Protein AF-D3XCE2-F1 (afdb_monomer)

InterPro domains:
  IPR005543 PASTA domain [PF03793] (38-102)
  IPR005543 PASTA domain [PS51178] (1-31)
  IPR005543 PASTA domain [PS51178] (32-102)
  IPR005543 PASTA domain [SM00740] (32-102)
  IPR005543 PASTA domain [cd06577] (38-101)

Secondary structure (DSSP, 8-state):
---TT-EEEEESPTT----TTTPPPEEEE---S-EEEPPP-TTSBHHHHHHHHHHTT-EEEEEEEEEE--SSS-TTBEEEEESPPTT-EEETT-EEEEEEE-SS-TT-EEEEEEEEE--SSTTS-EEEEEEEEETTEEEEEEEEEEESS-EEEEEEEEEBTTB-EEEEEEETTEEEEEEEE-HHHHHHT-----EEPPPP--PPP---------------------------

Solvent-accessible surface area (backbone atoms only — not comparable to full-atom values): 13873 Å² total; per-residue (Å²): 140,56,61,60,74,37,75,78,45,49,42,68,47,92,88,63,89,70,56,89,90,76,62,70,78,47,74,41,60,32,81,39,81,74,62,45,61,32,74,77,43,60,74,30,43,56,67,58,32,50,52,51,37,53,76,66,44,35,33,74,37,98,83,19,72,42,78,43,63,28,53,76,26,61,57,54,17,18,62,41,60,35,89,58,54,70,57,36,82,38,46,75,59,45,66,35,33,40,32,26,13,69,18,63,48,92,75,49,38,81,45,74,45,65,44,35,39,39,16,65,44,82,74,37,82,26,41,38,36,38,35,30,29,32,48,54,45,69,79,40,72,79,47,74,47,80,32,38,48,72,45,75,47,74,46,81,39,44,22,27,95,92,30,50,28,39,37,42,38,27,48,69,91,37,80,73,51,75,48,74,46,44,37,69,32,58,75,69,72,63,61,83,74,63,76,43,67,45,59,79,76,84,71,80,90,83,81,83,80,83,83,79,81,92,77,85,89,87,87,88,86,88,86,85,85,86,86,88,83,92,86,137

Foldseek 3Di:
DDDFFDFPAKPVGPPDDDDPVDDDIDTDTDRPAQWWWDADQAFAFPVVSCVVCVVQQEAEPPQQEAEEAALQYAARGWHDKDDDDTGPTDHHHHYMHTYGHNGHPPQKDKFKAWAKAAALDAQDKKKKWKFKAASHGHRHTPDIDIDRGIDTDIDIHIHHQPIWMKMFIDINNHTDDIAIGHSVCRVVVNGDHDHHDRDPPCDDDDDDPPDDDDDDDDDDDDDDDDDDDDDD

Organism: Paenibacillus popilliae (NCBI:txid78057)

Nearest PDB structures (foldseek):
  3py9-assembly1_A  TM=4.051E-01  e=2.921E-11  Staphylococcus aureus subsp. aureus Mu50
  7xdi-assembly1_E  TM=6.390E-01  e=2.238E+00  Sulfolobus spindle-shaped virus
  8oe4-assembly1_C  TM=4.305E-01  e=1.069E+00  Homo sapiens
  8oxv-assembly1_A  TM=3.303E-01  e=1.252E+00  Homo sapiens
  1nud-assembly2_B  TM=3.211E-01  e=4.215E+00  Homo sapiens

Mean predicted aligned error: 12.17 Å

Structure (mmCIF, N/CA/C/O backbone):
data_AF-D3XCE2-F1
#
_entry.id   AF-D3XCE2-F1
#
loop_
_atom_site.group_PDB
_atom_site.id
_atom_site.type_symbol
_atom_site.label_atom_id
_atom_site.label_alt_id
_atom_site.label_comp_id
_atom_site.label_asym_id
_atom_site.label_entity_id
_atom_site.label_seq_id
_atom_site.pdbx_PDB_ins_code
_atom_site.Cartn_x
_atom_site.Cartn_y
_atom_site.Cartn_z
_atom_site.occupancy
_atom_site.B_iso_or_equiv
_atom_site.auth_seq_id
_atom_site.auth_comp_id
_atom_site.auth_asym_id
_atom_site.auth_atom_id
_atom_site.pdbx_PDB_model_num
ATOM 1 N N . GLU A 1 1 ? -27.145 -4.374 30.058 1.00 64.50 1 GLU A N 1
ATOM 2 C CA . GLU A 1 1 ? -26.852 -5.029 28.769 1.00 64.50 1 GLU A CA 1
ATOM 3 C C . GLU A 1 1 ? -26.671 -6.518 29.030 1.00 64.50 1 GLU A C 1
ATOM 5 O O . GLU A 1 1 ? -26.243 -6.844 30.131 1.00 64.50 1 GLU A O 1
ATOM 10 N N . ALA A 1 2 ? -27.069 -7.401 28.116 1.00 77.88 2 ALA A N 1
ATOM 11 C CA . ALA A 1 2 ? -26.988 -8.849 28.319 1.00 77.88 2 ALA A CA 1
ATOM 12 C C . ALA A 1 2 ? -26.463 -9.527 27.051 1.00 77.88 2 ALA A C 1
ATOM 14 O O . ALA A 1 2 ? -26.835 -9.113 25.949 1.00 77.88 2 ALA A O 1
ATOM 15 N N . GLU A 1 3 ? -25.645 -10.565 27.214 1.00 85.00 3 GLU A N 1
ATOM 16 C CA . GLU A 1 3 ? -25.066 -11.328 26.105 1.00 85.00 3 GLU A CA 1
ATOM 17 C C . GLU A 1 3 ? -26.150 -11.863 25.152 1.00 85.00 3 GLU A C 1
ATOM 19 O O . GLU A 1 3 ? -27.255 -12.199 25.613 1.00 85.00 3 GLU A O 1
ATOM 24 N N . PRO A 1 4 ? -25.867 -11.966 23.839 1.00 84.69 4 PRO A N 1
ATOM 25 C CA . PRO A 1 4 ? -26.781 -12.583 22.886 1.00 84.69 4 PRO A CA 1
ATOM 26 C C . PRO A 1 4 ? -27.283 -13.946 23.378 1.00 84.69 4 PRO A C 1
ATOM 28 O O . PRO A 1 4 ? -26.518 -14.755 23.896 1.00 84.69 4 PRO A O 1
ATOM 31 N N . GLY A 1 5 ? -28.581 -14.207 23.230 1.00 86.44 5 GLY A N 1
ATOM 32 C CA . GLY A 1 5 ? -29.194 -15.461 23.681 1.00 86.44 5 GLY A CA 1
ATOM 33 C C . GLY A 1 5 ? -29.595 -15.486 25.162 1.00 86.44 5 GLY A C 1
ATOM 34 O O . GLY A 1 5 ? -30.273 -16.419 25.588 1.00 86.44 5 GLY A O 1
ATOM 35 N N . THR A 1 6 ? -29.263 -14.453 25.942 1.00 91.56 6 THR A N 1
ATOM 36 C CA . THR A 1 6 ? -29.686 -14.349 27.347 1.00 91.56 6 THR A CA 1
ATOM 37 C C . THR A 1 6 ? -31.149 -13.927 27.449 1.00 91.56 6 THR A C 1
ATOM 39 O O . THR A 1 6 ? -31.554 -12.935 26.843 1.00 91.56 6 THR A O 1
ATOM 42 N N . VAL A 1 7 ? -31.952 -14.634 28.249 1.00 91.94 7 VAL A N 1
ATOM 43 C CA . VAL A 1 7 ? -33.325 -14.211 28.565 1.00 91.94 7 VAL A CA 1
ATOM 44 C C . VAL A 1 7 ? -33.263 -12.979 29.467 1.00 91.94 7 VAL A C 1
ATOM 46 O O . VAL A 1 7 ? -32.783 -13.048 30.594 1.00 91.94 7 VAL A O 1
ATOM 49 N N . VAL A 1 8 ? -33.753 -11.849 28.966 1.00 92.31 8 VAL A N 1
ATOM 50 C CA . VAL A 1 8 ? -33.784 -10.563 29.683 1.00 92.31 8 VAL A CA 1
ATOM 51 C C . VAL A 1 8 ? -35.150 -10.261 30.290 1.00 92.31 8 VAL A C 1
ATOM 53 O O . VAL A 1 8 ? -35.288 -9.319 31.066 1.00 92.31 8 VAL A O 1
ATOM 56 N N . GLY A 1 9 ? -36.165 -11.055 29.954 1.00 92.62 9 GLY A N 1
ATOM 57 C CA . GLY A 1 9 ? -37.500 -10.908 30.509 1.00 92.62 9 GLY A CA 1
ATOM 58 C C . GLY A 1 9 ? -38.438 -12.024 30.080 1.00 92.62 9 GLY A C 1
ATOM 59 O O . GLY A 1 9 ? -38.158 -12.784 29.153 1.00 92.62 9 GLY A O 1
ATOM 60 N N . THR A 1 10 ? -39.569 -12.107 30.765 1.00 94.62 10 THR A N 1
ATOM 61 C CA . THR A 1 10 ? -40.626 -13.080 30.498 1.00 94.62 10 THR A CA 1
ATOM 62 C C . THR A 1 10 ? -41.992 -12.404 30.559 1.00 94.62 10 THR A C 1
ATOM 64 O O . THR A 1 10 ? -42.164 -11.367 31.201 1.00 94.62 10 THR A O 1
ATOM 67 N N . THR A 1 11 ? -42.968 -12.948 29.839 1.00 92.12 11 THR A N 1
ATOM 68 C CA . THR A 1 11 ? -44.375 -12.545 29.940 1.00 92.12 11 THR A CA 1
ATOM 69 C C . THR A 1 11 ? -45.233 -13.805 29.988 1.00 92.12 11 THR A C 1
ATOM 71 O O . THR A 1 11 ? -45.213 -14.547 29.001 1.00 92.12 11 THR A O 1
ATOM 74 N N . PRO A 1 12 ? -45.990 -14.074 31.067 1.00 91.88 12 PRO A N 1
ATOM 75 C CA . PRO A 1 12 ? -46.169 -13.276 32.297 1.00 91.88 12 PRO A CA 1
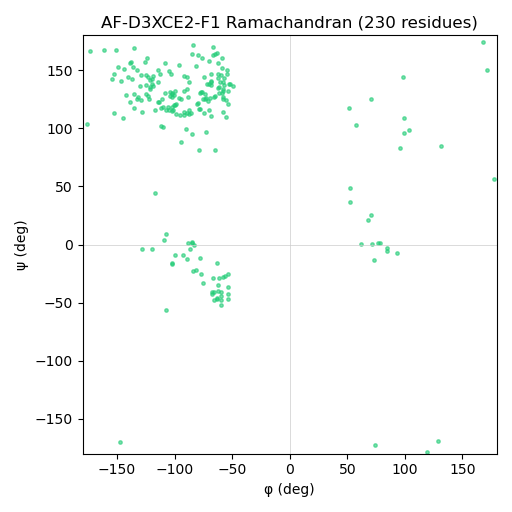ATOM 76 C C . PRO A 1 12 ? -44.866 -13.014 33.068 1.00 91.88 12 PRO A C 1
ATOM 78 O O . PRO A 1 12 ? -43.905 -13.775 32.932 1.00 91.88 12 PRO A O 1
ATOM 81 N N . ALA A 1 13 ? -44.804 -11.899 33.799 1.00 91.81 13 ALA A N 1
ATOM 82 C CA . ALA A 1 13 ? -43.583 -11.476 34.484 1.00 91.81 13 ALA A CA 1
ATOM 83 C C . ALA A 1 13 ? -43.252 -12.404 35.666 1.00 91.81 13 ALA A C 1
ATOM 85 O O . ALA A 1 13 ? -44.121 -13.087 36.212 1.00 91.81 13 ALA A O 1
ATOM 86 N N . SER A 1 14 ? -41.985 -12.428 36.089 1.00 90.50 14 SER A N 1
ATOM 87 C CA . SER A 1 14 ? -41.564 -13.244 37.235 1.00 90.50 14 SER A CA 1
ATOM 88 C C . SER A 1 14 ? -42.392 -12.914 38.484 1.00 90.50 14 SER A C 1
ATOM 90 O O . SER A 1 14 ? -42.464 -11.759 38.900 1.00 90.50 14 SER A O 1
ATOM 92 N N . GLY A 1 15 ? -43.020 -13.933 39.077 1.00 89.88 15 GLY A N 1
ATOM 93 C CA . GLY A 1 15 ? -43.887 -13.798 40.253 1.00 89.88 15 GLY A CA 1
ATOM 94 C C . GLY A 1 15 ? -45.381 -13.626 39.952 1.00 89.88 15 GLY A C 1
ATOM 95 O O . GLY A 1 15 ? -46.185 -13.695 40.883 1.00 89.88 15 GLY A O 1
ATOM 96 N N . GLU A 1 16 ? -45.787 -13.464 38.688 1.00 92.25 16 GLU A N 1
ATOM 97 C CA . GLU A 1 16 ? -47.207 -13.458 38.327 1.00 92.25 16 GLU A CA 1
ATOM 98 C C . GLU A 1 16 ? -47.821 -14.860 38.422 1.00 92.25 16 GLU A C 1
ATOM 100 O O . GLU A 1 16 ? -47.232 -15.868 38.022 1.00 92.25 16 GLU A O 1
ATOM 105 N N . LYS A 1 17 ? -49.044 -14.927 38.961 1.00 90.06 17 LYS A N 1
ATOM 106 C CA . LYS A 1 17 ? -49.813 -16.172 39.016 1.00 90.06 17 LYS A CA 1
ATOM 107 C C . LYS A 1 17 ? -50.420 -16.453 37.652 1.00 90.06 17 LYS A C 1
ATOM 109 O O . LYS A 1 17 ? -51.097 -15.602 37.081 1.00 90.06 17 LYS A O 1
ATOM 114 N N . VAL A 1 18 ? -50.232 -17.676 37.179 1.00 91.19 18 VAL A N 1
ATOM 115 C CA . VAL A 1 18 ? -50.740 -18.140 35.889 1.00 91.19 18 VAL A CA 1
ATOM 116 C C . VAL A 1 18 ? -51.424 -19.491 36.067 1.00 91.19 18 VAL A C 1
ATOM 118 O O . VAL A 1 18 ? -51.051 -20.259 36.955 1.00 91.19 18 VAL A O 1
ATOM 121 N N . ASP A 1 19 ? -52.425 -19.793 35.240 1.00 92.75 19 ASP A N 1
ATOM 122 C CA . ASP A 1 19 ? -53.015 -21.134 35.191 1.00 92.75 19 ASP A CA 1
ATOM 123 C C . ASP A 1 19 ? -52.047 -22.085 34.468 1.00 92.75 19 ASP A C 1
ATOM 125 O O . ASP A 1 19 ? -51.857 -21.940 33.258 1.00 92.75 19 ASP A O 1
ATOM 129 N N . PRO A 1 20 ? -51.454 -23.082 35.147 1.00 87.31 20 PRO A N 1
ATOM 130 C CA . PRO A 1 20 ? -50.451 -23.955 34.545 1.00 87.31 20 PRO A CA 1
ATOM 131 C C . PRO A 1 20 ? -50.979 -24.795 33.374 1.00 87.31 20 PRO A C 1
ATOM 133 O O . PRO A 1 20 ? -50.177 -25.328 32.614 1.00 87.31 20 PRO A O 1
ATOM 136 N N . ARG A 1 21 ? -52.303 -24.929 33.203 1.00 90.50 21 ARG A N 1
ATOM 137 C CA . ARG A 1 21 ? -52.894 -25.688 32.088 1.00 90.50 21 ARG A CA 1
ATOM 138 C C . ARG A 1 21 ? -53.029 -24.871 30.806 1.00 90.50 21 ARG A C 1
ATOM 140 O O . ARG A 1 21 ? -53.093 -25.457 29.732 1.00 90.50 21 ARG A O 1
ATOM 147 N N . ASN A 1 22 ? -53.074 -23.544 30.923 1.00 87.69 22 ASN A N 1
ATOM 148 C CA . ASN A 1 22 ? -53.389 -22.633 29.818 1.00 87.69 22 ASN A CA 1
ATOM 149 C C . ASN A 1 22 ? -52.351 -21.511 29.635 1.00 87.69 22 ASN A C 1
ATOM 151 O O . ASN A 1 22 ? -52.458 -20.712 28.705 1.00 87.69 22 ASN A O 1
ATOM 155 N N . ALA A 1 23 ? -51.352 -21.421 30.515 1.00 86.94 23 ALA A N 1
ATOM 156 C CA . ALA A 1 23 ? -50.340 -20.379 30.464 1.00 86.94 23 ALA A CA 1
ATOM 157 C C . ALA A 1 23 ? -49.350 -20.601 29.316 1.00 86.94 23 ALA A C 1
ATOM 159 O O . ALA A 1 23 ? -48.674 -21.625 29.236 1.00 86.94 23 ALA A O 1
ATOM 160 N N . SER A 1 24 ? -49.207 -19.585 28.468 1.00 90.50 24 SER A N 1
ATOM 161 C CA . SER A 1 24 ? -48.097 -19.464 27.528 1.00 90.50 24 SER A CA 1
ATOM 162 C C . SER A 1 24 ? -47.096 -18.458 28.085 1.00 90.50 24 SER A C 1
ATOM 164 O O . SER A 1 24 ? -47.477 -17.339 28.427 1.00 90.50 24 SER A O 1
ATOM 166 N N . VAL A 1 25 ? -45.825 -18.854 28.182 1.00 91.75 25 VAL A N 1
ATOM 167 C CA . VAL A 1 25 ? -44.737 -17.972 28.617 1.00 91.75 25 VAL A CA 1
ATOM 168 C C . VAL A 1 25 ? -43.950 -17.526 27.393 1.00 91.75 25 VAL A C 1
ATOM 170 O O . VAL A 1 25 ? -43.352 -18.341 26.691 1.00 91.75 25 VAL A O 1
ATOM 173 N N . LYS A 1 26 ? -43.934 -16.220 27.139 1.00 94.12 26 LYS A N 1
ATOM 174 C CA . LYS A 1 26 ? -43.069 -15.596 26.136 1.00 94.12 26 LYS A CA 1
ATOM 175 C C . LYS A 1 26 ? -41.745 -15.220 26.785 1.00 94.12 26 LYS A C 1
ATOM 177 O O . LYS A 1 26 ? -41.739 -14.622 27.859 1.00 94.12 26 LYS A O 1
ATOM 182 N N . LEU A 1 27 ? -40.639 -15.540 26.122 1.00 93.38 27 LEU A N 1
ATOM 183 C CA . LEU A 1 27 ? -39.295 -15.149 26.545 1.00 93.38 27 LEU A CA 1
ATOM 184 C C . LEU A 1 27 ? -38.826 -13.965 25.697 1.00 93.38 27 LEU A C 1
ATOM 186 O O . LEU A 1 27 ? -38.882 -14.017 24.468 1.00 93.38 27 LEU A O 1
ATOM 190 N N . LEU A 1 28 ? -38.344 -12.909 26.346 1.00 91.44 28 LEU A N 1
ATOM 191 C CA . LEU A 1 28 ? -37.608 -11.831 25.699 1.00 91.44 28 LEU A CA 1
ATOM 192 C C . LEU A 1 28 ? -36.128 -12.196 25.767 1.00 91.44 28 LEU A C 1
ATOM 194 O O . LEU A 1 28 ? -35.555 -12.274 26.852 1.00 91.44 28 LEU A O 1
ATOM 198 N N . VAL A 1 29 ? -35.522 -12.435 24.609 1.00 90.25 29 VAL A N 1
ATOM 199 C CA . VAL A 1 29 ? -34.126 -12.867 24.491 1.00 90.25 29 VAL A CA 1
ATOM 200 C C . VAL A 1 29 ? -33.292 -11.720 23.928 1.00 90.25 29 VAL A C 1
ATOM 202 O O . VAL A 1 29 ? -33.667 -11.110 22.926 1.00 90.25 29 VAL A O 1
ATOM 205 N N . SER A 1 30 ? -32.170 -11.416 24.580 1.00 89.19 30 SER A N 1
ATOM 206 C CA . SER A 1 30 ? -31.219 -10.403 24.130 1.00 89.19 30 SER A CA 1
ATOM 207 C C . SER A 1 30 ? -30.637 -10.777 22.769 1.00 89.19 30 SER A C 1
ATOM 209 O O . SER A 1 30 ? -30.215 -11.916 22.556 1.00 89.19 30 SER A O 1
ATOM 211 N N . LYS A 1 31 ? -30.556 -9.799 21.863 1.00 83.31 31 LYS A N 1
ATOM 212 C CA . LYS A 1 31 ? -29.799 -9.913 20.606 1.00 83.31 31 LYS A CA 1
ATOM 213 C C . LYS A 1 31 ? -28.329 -9.497 20.761 1.00 83.31 31 LYS A C 1
ATOM 215 O O . LYS A 1 31 ? -27.590 -9.535 19.786 1.00 83.31 31 LYS A O 1
ATOM 220 N N . GLY A 1 32 ? -27.910 -9.118 21.970 1.00 81.50 32 GLY A N 1
ATOM 221 C CA . GLY A 1 32 ? -26.641 -8.434 22.203 1.00 81.50 32 GLY A CA 1
ATOM 222 C C . GLY A 1 32 ? -26.674 -6.975 21.754 1.00 81.50 32 GLY A C 1
ATOM 223 O O . GLY A 1 32 ? -27.728 -6.436 21.405 1.00 81.50 32 GLY A O 1
ATOM 224 N N . ARG A 1 33 ? -25.506 -6.332 21.795 1.00 82.00 33 ARG A N 1
ATOM 225 C CA . ARG A 1 33 ? -25.325 -4.941 21.373 1.00 82.00 33 ARG A CA 1
ATOM 226 C C . ARG A 1 33 ? -25.510 -4.818 19.862 1.00 82.00 33 ARG A C 1
ATOM 228 O O . ARG A 1 33 ? -24.980 -5.633 19.114 1.00 82.00 33 ARG A O 1
ATOM 235 N N . GLU A 1 34 ? -26.216 -3.785 19.408 1.00 86.06 34 GLU A N 1
ATOM 236 C CA . GLU A 1 34 ? -26.266 -3.473 17.978 1.00 86.06 34 GLU A CA 1
ATOM 237 C C . GLU A 1 34 ? -24.868 -3.069 17.485 1.00 86.06 34 GLU A C 1
ATOM 239 O O . GLU A 1 34 ? -24.214 -2.190 18.062 1.00 86.06 34 GLU A O 1
ATOM 244 N N . THR A 1 35 ? -24.414 -3.724 16.419 1.00 92.94 35 THR A N 1
ATOM 245 C CA . THR A 1 35 ? -23.132 -3.469 15.761 1.00 92.94 35 THR A CA 1
ATOM 246 C C . THR A 1 35 ? -23.338 -3.154 14.284 1.00 92.94 35 THR A C 1
ATOM 248 O O . THR A 1 35 ? -24.378 -3.453 13.696 1.00 92.94 35 THR A O 1
ATOM 251 N N . PHE A 1 36 ? -22.335 -2.527 13.683 1.00 95.19 36 PHE A N 1
ATOM 252 C CA . PHE A 1 36 ? -22.232 -2.289 12.247 1.00 95.19 36 PHE A CA 1
ATOM 253 C C . PHE A 1 36 ? -20.810 -2.614 11.779 1.00 95.19 36 PHE A C 1
ATOM 255 O O . PHE A 1 36 ? -19.928 -2.841 12.603 1.00 95.19 36 PHE A O 1
ATOM 262 N N . GLY A 1 37 ? -20.584 -2.669 10.467 1.00 96.56 37 GLY A N 1
ATOM 263 C CA . GLY A 1 37 ? -19.255 -2.943 9.918 1.00 96.56 37 GLY A CA 1
ATOM 264 C C . GLY A 1 37 ? -18.319 -1.745 10.068 1.00 96.56 37 GLY A C 1
ATOM 265 O O . GLY A 1 37 ? -18.664 -0.632 9.669 1.00 96.56 37 GLY A O 1
ATOM 266 N N . MET A 1 38 ? -17.126 -1.975 10.609 1.00 98.00 38 MET A N 1
ATOM 267 C CA . MET A 1 38 ? -16.089 -0.958 10.744 1.00 98.00 38 MET A CA 1
ATOM 268 C C . MET A 1 38 ? -15.722 -0.371 9.365 1.00 98.00 38 MET A C 1
ATOM 270 O O . MET A 1 38 ? -15.365 -1.130 8.458 1.00 98.00 38 MET A O 1
ATOM 274 N N . PRO A 1 39 ? -15.781 0.961 9.169 1.00 98.00 39 PRO A N 1
ATOM 275 C CA . PRO A 1 39 ? -15.366 1.574 7.914 1.00 98.00 39 PRO A CA 1
ATOM 276 C C . PRO A 1 39 ? -13.879 1.332 7.640 1.00 98.00 39 PRO A C 1
ATOM 278 O O . PRO A 1 39 ? -13.059 1.328 8.558 1.00 98.00 39 PRO A O 1
ATOM 281 N N . ASN A 1 40 ? -13.527 1.195 6.360 1.00 98.25 40 ASN A N 1
ATOM 282 C CA . ASN A 1 40 ? -12.129 1.208 5.947 1.00 98.25 40 ASN A CA 1
ATOM 283 C C . ASN A 1 40 ? -11.593 2.649 5.924 1.00 98.25 40 ASN A C 1
ATOM 285 O O . ASN A 1 40 ? -12.066 3.499 5.153 1.00 98.25 40 ASN A O 1
ATOM 289 N N . LEU A 1 41 ? -10.610 2.900 6.781 1.00 98.25 41 LEU A N 1
ATOM 290 C CA . LEU A 1 41 ? -9.870 4.151 6.908 1.00 98.25 41 LEU A CA 1
ATOM 291 C C . LEU A 1 41 ? -8.491 4.064 6.244 1.00 98.25 41 LEU A C 1
ATOM 293 O O . LEU A 1 41 ? -7.884 5.094 5.972 1.00 98.25 41 LEU A O 1
ATOM 297 N N . VAL A 1 42 ? -7.988 2.859 5.966 1.00 97.88 42 VAL A N 1
ATOM 298 C CA . VAL A 1 42 ? -6.683 2.676 5.324 1.00 97.88 42 VAL A CA 1
ATOM 299 C C . VAL A 1 42 ? -6.702 3.294 3.930 1.00 97.88 42 VAL A C 1
ATOM 301 O O . VAL A 1 42 ? -7.652 3.146 3.157 1.00 97.88 42 VAL A O 1
ATOM 304 N N . GLY A 1 43 ? -5.639 4.026 3.622 1.00 97.00 43 GLY A N 1
ATOM 305 C CA . GLY A 1 43 ? -5.462 4.734 2.371 1.00 97.00 43 GLY A CA 1
ATOM 306 C C . GLY A 1 43 ? -6.234 6.046 2.273 1.00 97.00 43 GLY A C 1
ATOM 307 O O . GLY A 1 43 ? -6.118 6.677 1.230 1.00 97.00 43 GLY A O 1
ATOM 308 N N . THR A 1 44 ? -6.988 6.507 3.280 1.00 98.44 44 THR A N 1
ATOM 309 C CA . THR A 1 44 ? -7.566 7.870 3.278 1.00 98.44 44 THR A CA 1
ATOM 310 C C . THR A 1 44 ? -6.572 8.896 3.814 1.00 98.44 44 THR A C 1
ATOM 312 O O . THR A 1 44 ? -5.589 8.534 4.467 1.00 98.44 44 THR A O 1
ATOM 315 N N . THR A 1 45 ? -6.819 10.187 3.582 1.00 98.50 45 THR A N 1
ATOM 316 C CA . THR A 1 45 ? -6.080 11.227 4.319 1.00 98.50 45 THR A CA 1
ATOM 317 C C . THR A 1 45 ? -6.446 11.202 5.806 1.00 98.50 45 THR A C 1
ATOM 319 O O . THR A 1 45 ? -7.471 10.628 6.198 1.00 98.50 45 THR A O 1
ATOM 322 N N . LYS A 1 46 ? -5.615 11.828 6.648 1.00 97.81 46 LYS A N 1
ATOM 323 C CA . LYS A 1 46 ? -5.901 12.016 8.079 1.00 97.81 46 LYS A CA 1
ATOM 324 C C . LYS A 1 46 ? -7.260 12.689 8.296 1.00 97.81 46 LYS A C 1
ATOM 326 O O . LYS A 1 46 ? -8.064 12.216 9.094 1.00 97.81 46 LYS A O 1
ATOM 331 N N . GLU A 1 47 ? -7.539 13.754 7.555 1.00 98.00 47 GLU A N 1
ATOM 332 C CA . GLU A 1 47 ? -8.763 14.546 7.684 1.00 98.00 47 GLU A CA 1
ATOM 333 C C . GLU A 1 47 ? -9.996 13.747 7.235 1.00 98.00 47 GLU A C 1
ATOM 335 O O . GLU A 1 47 ? -11.019 13.739 7.920 1.00 98.00 47 GLU A O 1
ATOM 340 N N . GLU A 1 48 ? -9.885 13.010 6.126 1.00 98.31 48 GLU A N 1
ATOM 341 C CA . GLU A 1 48 ? -10.939 12.112 5.641 1.00 98.31 48 GLU A CA 1
ATOM 342 C C . GLU A 1 48 ? -11.232 10.982 6.636 1.00 98.31 48 GLU A C 1
ATOM 344 O O . GLU A 1 48 ? -12.395 10.629 6.844 1.00 98.31 48 GLU A O 1
ATOM 349 N N . ALA A 1 49 ? -10.195 10.416 7.264 1.00 98.25 49 ALA A N 1
ATOM 350 C CA . ALA A 1 49 ? -10.351 9.357 8.256 1.00 98.25 49 ALA A CA 1
ATOM 351 C C . ALA A 1 49 ? -11.137 9.849 9.476 1.00 98.25 49 ALA A C 1
ATOM 353 O O . ALA A 1 49 ? -12.084 9.189 9.903 1.00 98.25 49 ALA A O 1
ATOM 354 N N . ILE A 1 50 ? -10.781 11.024 10.004 1.00 97.94 50 ILE A N 1
ATOM 355 C CA . ILE A 1 50 ? -11.467 11.646 11.145 1.00 97.94 50 ILE A CA 1
ATOM 356 C C . ILE A 1 50 ? -12.941 11.886 10.803 1.00 97.94 50 ILE A C 1
ATOM 358 O O . ILE A 1 50 ? -13.822 11.454 11.546 1.00 97.94 50 ILE A O 1
ATOM 362 N N . ALA A 1 51 ? -13.218 12.469 9.633 1.00 98.12 51 ALA A N 1
ATOM 363 C CA . ALA A 1 51 ? -14.585 12.707 9.182 1.00 98.12 51 ALA A CA 1
ATOM 364 C C . ALA A 1 51 ? -15.399 11.403 9.057 1.00 98.12 51 ALA A C 1
ATOM 366 O O . ALA A 1 51 ? -16.559 11.354 9.467 1.00 98.12 51 ALA A O 1
ATOM 367 N N . LYS A 1 52 ? -14.801 10.318 8.540 1.00 98.00 52 LYS A N 1
ATOM 368 C CA . LYS A 1 52 ? -15.456 8.999 8.452 1.00 98.00 52 LYS A CA 1
ATOM 369 C C . LYS A 1 52 ? -15.748 8.389 9.824 1.00 98.00 52 LYS A C 1
ATOM 371 O O . LYS A 1 52 ? -16.817 7.800 10.000 1.00 98.00 52 LYS A O 1
ATOM 376 N N . ILE A 1 53 ? -14.823 8.513 10.779 1.00 97.94 53 ILE A N 1
ATOM 377 C CA . ILE A 1 53 ? -15.003 8.042 12.163 1.00 97.94 53 ILE A CA 1
ATOM 378 C C . ILE A 1 53 ? -16.213 8.745 12.788 1.00 97.94 53 ILE A C 1
ATOM 380 O O . ILE A 1 53 ? -17.133 8.079 13.270 1.00 97.94 53 ILE A O 1
ATOM 384 N N . GLU A 1 54 ? -16.248 10.075 12.718 1.00 96.62 54 GLU A N 1
ATOM 385 C CA . GLU A 1 54 ? -17.327 10.889 13.285 1.00 96.62 54 GLU A CA 1
ATOM 386 C C . GLU A 1 54 ? -18.676 10.600 12.615 1.00 96.62 54 GLU A C 1
ATOM 388 O O . GLU A 1 54 ? -19.671 10.352 13.301 1.00 96.6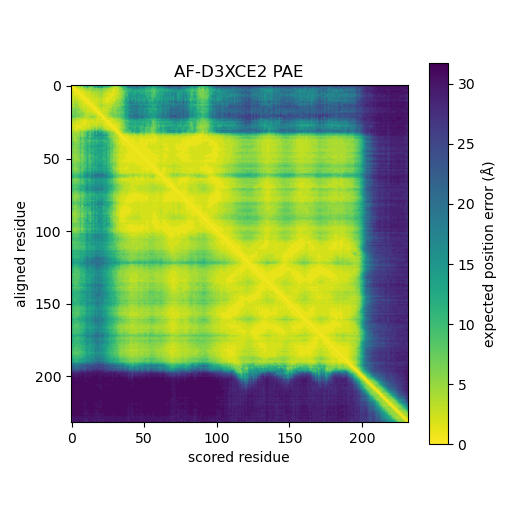2 54 GLU A O 1
ATOM 393 N N . ALA A 1 55 ? -18.707 10.542 11.278 1.00 97.12 55 ALA A N 1
ATOM 394 C CA . ALA A 1 55 ? -19.917 10.249 10.509 1.00 97.12 55 ALA A CA 1
ATOM 395 C C . ALA A 1 55 ? -20.496 8.854 10.809 1.00 97.12 55 ALA A C 1
ATOM 397 O O . ALA A 1 55 ? -21.710 8.662 10.746 1.00 97.12 55 ALA A O 1
ATOM 398 N N . SER A 1 56 ? -19.648 7.893 11.184 1.00 95.75 56 SER A N 1
ATOM 399 C CA . SER A 1 56 ? -20.061 6.531 11.557 1.00 95.75 56 SER A CA 1
ATOM 400 C C . SER A 1 56 ? -20.513 6.420 13.021 1.00 95.75 56 SER A C 1
ATOM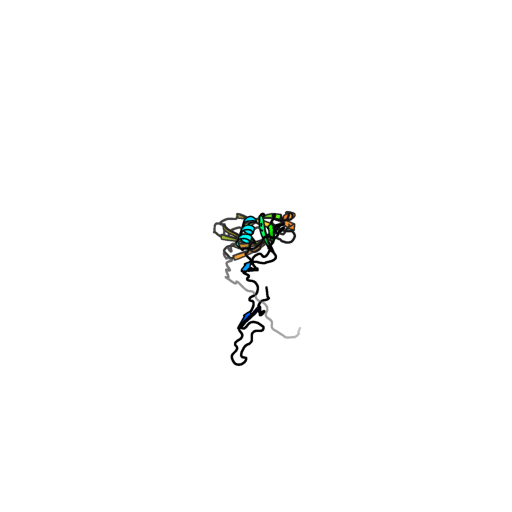 402 O O . SER A 1 56 ? -20.887 5.343 13.484 1.00 95.75 56 SER A O 1
ATOM 404 N N . GLY A 1 57 ? -20.475 7.516 13.787 1.00 95.94 57 GLY A N 1
ATOM 405 C CA . GLY A 1 57 ? -20.791 7.511 15.215 1.00 95.94 57 GLY A CA 1
ATOM 406 C C . GLY A 1 57 ? -19.764 6.760 16.067 1.00 95.94 57 GLY A C 1
ATOM 407 O O . GLY A 1 57 ? -20.099 6.325 17.173 1.00 95.94 57 GLY A O 1
ATOM 408 N N . LEU A 1 58 ? -18.546 6.583 15.551 1.00 97.44 58 LEU A N 1
ATOM 409 C CA . LEU A 1 58 ? -17.383 6.114 16.300 1.00 97.44 58 LEU A CA 1
ATOM 410 C C . LEU A 1 58 ? -16.719 7.298 17.006 1.00 97.44 58 LEU A C 1
ATOM 412 O O . LEU A 1 58 ? -17.081 8.458 16.802 1.00 97.44 58 LEU A O 1
ATOM 416 N N . LYS A 1 59 ? -15.743 7.002 17.859 1.00 97.62 59 LYS A N 1
ATOM 417 C CA . LYS A 1 59 ? -14.926 8.014 18.524 1.00 97.62 59 LYS A CA 1
ATOM 418 C C . LYS A 1 59 ? -13.468 7.819 18.159 1.00 97.62 59 LYS A C 1
ATOM 420 O O . LYS A 1 59 ? -12.965 6.700 18.166 1.00 97.62 59 LYS A O 1
ATOM 425 N N . LEU A 1 60 ? -12.775 8.915 17.898 1.00 97.50 60 LEU A N 1
ATOM 426 C CA . LEU A 1 60 ? -11.322 8.905 17.889 1.00 97.50 60 LEU A CA 1
ATOM 427 C C . LEU A 1 60 ? -10.836 8.877 19.345 1.00 97.50 60 LEU A C 1
ATOM 429 O O . LEU A 1 60 ? -11.322 9.653 20.171 1.00 97.50 60 LEU A O 1
ATOM 433 N N . ALA A 1 61 ? -9.910 7.977 19.675 1.00 96.88 61 ALA A N 1
ATOM 434 C CA . ALA A 1 61 ? -9.322 7.943 21.015 1.00 96.88 61 ALA A CA 1
ATOM 435 C C . ALA A 1 61 ? -8.561 9.253 21.318 1.00 96.88 61 ALA A C 1
ATOM 437 O O . ALA A 1 61 ? -8.090 9.928 20.403 1.00 96.88 61 ALA A O 1
ATOM 438 N N . LYS A 1 62 ? -8.393 9.599 22.605 1.00 91.06 62 LYS A N 1
ATOM 439 C CA . LYS A 1 62 ? -7.732 10.849 23.048 1.00 91.06 62 LYS A CA 1
ATOM 440 C C . LYS A 1 62 ? -6.326 11.047 22.452 1.00 91.06 62 LYS A C 1
ATOM 442 O O . LYS A 1 62 ? -5.991 12.161 22.075 1.00 91.06 62 LYS A O 1
ATOM 447 N N . ASP A 1 63 ? -5.580 9.954 22.298 1.00 93.38 63 ASP A N 1
ATOM 448 C CA . ASP A 1 63 ? -4.283 9.880 21.606 1.00 93.38 63 ASP A CA 1
ATOM 449 C C . ASP A 1 63 ? -4.403 8.941 20.391 1.00 93.38 63 ASP A C 1
ATOM 451 O O . ASP A 1 63 ? -3.632 8.004 20.191 1.00 93.38 63 ASP A O 1
ATOM 455 N N . GLY A 1 64 ? -5.496 9.108 19.644 1.00 94.88 64 GLY A N 1
ATOM 456 C CA . GLY A 1 64 ? -5.921 8.193 18.590 1.00 94.88 64 GLY A CA 1
ATOM 457 C C . GLY A 1 64 ? -5.272 8.428 17.237 1.00 94.88 64 GLY A C 1
ATOM 458 O O . GLY A 1 64 ? -5.616 7.719 16.301 1.00 94.88 64 GLY A O 1
ATOM 459 N N . ILE A 1 65 ? -4.364 9.394 17.116 1.00 97.94 65 ILE A N 1
ATOM 460 C CA . ILE A 1 65 ? -3.593 9.642 15.896 1.00 97.94 65 ILE A CA 1
ATOM 461 C C . ILE A 1 65 ? -2.131 9.401 16.230 1.00 97.94 65 ILE A C 1
ATOM 463 O O . ILE A 1 65 ? -1.555 10.116 17.047 1.00 97.94 65 ILE A O 1
ATOM 467 N N . ILE A 1 66 ? -1.549 8.394 15.592 1.00 98.31 66 ILE A N 1
ATOM 468 C CA . ILE A 1 66 ? -0.143 8.038 15.737 1.00 98.31 66 ILE A CA 1
ATOM 469 C C . ILE A 1 66 ? 0.537 8.311 14.399 1.00 98.31 66 ILE A C 1
ATOM 471 O O . ILE A 1 66 ? 0.098 7.789 13.378 1.00 98.31 66 ILE A O 1
ATOM 475 N N . GLU A 1 67 ? 1.576 9.143 14.382 1.00 97.94 67 GLU A N 1
ATOM 476 C CA . GLU A 1 67 ? 2.354 9.413 13.168 1.00 97.94 67 GLU A CA 1
ATOM 477 C C . GLU A 1 67 ? 3.646 8.585 13.182 1.00 97.94 67 GLU A C 1
ATOM 479 O O . GLU A 1 67 ? 4.465 8.716 14.089 1.00 97.94 67 GLU A O 1
ATOM 484 N N . GLU A 1 68 ? 3.825 7.726 12.179 1.00 97.75 68 GLU A N 1
ATOM 485 C CA . GLU A 1 68 ? 4.953 6.792 12.065 1.00 97.75 68 GLU A CA 1
ATOM 486 C C . GLU A 1 68 ? 5.373 6.652 10.601 1.00 97.75 68 GLU A C 1
ATOM 488 O O . GLU A 1 68 ? 4.553 6.798 9.694 1.00 97.75 68 GLU A O 1
ATOM 493 N N . SER A 1 69 ? 6.649 6.359 10.349 1.00 97.38 69 SER A N 1
ATOM 494 C CA . SER A 1 69 ? 7.104 6.086 8.987 1.00 97.38 69 SER A CA 1
ATOM 495 C C . SER A 1 69 ? 6.515 4.769 8.483 1.00 97.38 69 SER A C 1
ATOM 497 O O . SER A 1 69 ? 6.479 3.788 9.225 1.00 97.38 69 SER A O 1
ATOM 499 N N . SER A 1 70 ? 6.108 4.717 7.219 1.00 96.31 70 SER A N 1
ATOM 500 C CA . SER A 1 70 ? 5.504 3.528 6.619 1.00 96.31 70 SER A CA 1
ATOM 501 C C . SER A 1 70 ? 5.872 3.415 5.150 1.00 96.31 70 SER A C 1
ATOM 503 O O . SER A 1 70 ? 5.885 4.415 4.439 1.00 96.31 70 SER A O 1
ATOM 505 N N . TYR A 1 71 ? 6.138 2.192 4.689 1.00 95.81 71 TYR A N 1
ATOM 506 C CA . TYR A 1 71 ? 6.285 1.896 3.263 1.00 95.81 71 TYR A CA 1
ATOM 507 C C . TYR A 1 71 ? 4.939 1.714 2.551 1.00 95.81 71 TYR A C 1
ATOM 509 O O . TYR A 1 71 ? 4.866 1.890 1.342 1.00 95.81 71 TYR A O 1
ATOM 517 N N . GLU A 1 72 ? 3.870 1.388 3.279 1.00 92.44 72 GLU A N 1
ATOM 518 C CA . GLU A 1 72 ? 2.581 0.999 2.693 1.00 92.44 72 GLU A CA 1
ATOM 519 C C . GLU A 1 72 ? 1.778 2.188 2.159 1.00 92.44 72 GLU A C 1
ATOM 521 O O . GLU A 1 72 ? 0.932 2.027 1.281 1.00 92.44 72 GLU A O 1
ATOM 526 N N . GLN A 1 73 ? 2.007 3.384 2.706 1.00 94.31 73 GLN A N 1
ATOM 527 C CA . GLN A 1 73 ? 1.295 4.592 2.308 1.00 94.31 73 GLN A CA 1
ATOM 528 C C . GLN A 1 73 ? 2.221 5.812 2.266 1.00 94.31 73 GLN A C 1
ATOM 530 O O . GLN A 1 73 ? 3.068 5.974 3.152 1.00 94.31 73 GLN A O 1
ATOM 535 N N . PRO A 1 74 ? 2.015 6.732 1.304 1.00 93.50 74 PRO A N 1
ATOM 536 C CA . PRO A 1 74 ? 2.668 8.035 1.304 1.00 93.50 74 PRO A CA 1
ATOM 537 C C . PRO A 1 74 ? 2.355 8.853 2.561 1.00 93.50 74 PRO A C 1
ATOM 539 O O . PRO A 1 74 ? 1.330 8.645 3.217 1.00 93.50 74 PRO A O 1
ATOM 542 N N . ALA A 1 75 ? 3.202 9.847 2.834 1.00 96.69 75 ALA A N 1
ATOM 543 C CA . ALA A 1 75 ? 3.022 10.769 3.950 1.00 96.69 75 ALA A CA 1
ATOM 544 C C . ALA A 1 75 ? 1.614 11.402 3.968 1.00 96.69 75 ALA A C 1
ATOM 546 O O . ALA A 1 75 ? 1.075 11.800 2.933 1.00 96.69 75 ALA A O 1
ATOM 547 N N . GLY A 1 76 ? 1.025 11.504 5.159 1.00 97.56 76 GLY A N 1
ATOM 548 C CA . GLY A 1 76 ? -0.292 12.097 5.404 1.00 97.56 76 GLY A CA 1
ATOM 549 C C . GLY A 1 76 ? -1.484 11.157 5.196 1.00 97.56 76 GLY A C 1
ATOM 550 O O . GLY A 1 76 ? -2.621 11.557 5.462 1.00 97.56 76 GLY A O 1
ATOM 551 N N . ARG A 1 77 ? -1.261 9.913 4.752 1.00 98.31 77 ARG A N 1
ATOM 552 C CA . ARG A 1 77 ? -2.325 8.909 4.599 1.00 98.31 77 ARG A CA 1
ATOM 553 C C . ARG A 1 77 ? -2.309 7.892 5.732 1.00 98.31 77 ARG A C 1
ATOM 555 O O . ARG A 1 77 ? -1.253 7.542 6.255 1.00 98.31 77 ARG A O 1
ATOM 562 N N . VAL A 1 78 ? -3.487 7.406 6.106 1.00 98.50 78 VAL A N 1
ATOM 563 C CA . VAL A 1 78 ? -3.638 6.343 7.104 1.00 98.50 78 VAL A CA 1
ATOM 564 C C . VAL A 1 78 ? -3.142 5.029 6.514 1.00 98.50 78 VAL A C 1
ATOM 566 O O . VAL A 1 78 ? -3.656 4.598 5.486 1.00 98.50 78 VAL A O 1
ATOM 569 N N . PHE A 1 79 ? -2.183 4.373 7.162 1.00 97.75 79 PHE A N 1
ATOM 570 C CA . PHE A 1 79 ? -1.731 3.033 6.763 1.00 97.75 79 PHE A CA 1
ATOM 571 C C . PHE A 1 79 ? -2.293 1.926 7.650 1.00 97.75 79 PHE A C 1
ATOM 573 O O . PHE A 1 79 ? -2.283 0.769 7.255 1.00 97.75 79 PHE A O 1
ATOM 580 N N . LYS A 1 80 ? -2.828 2.264 8.829 1.00 98.19 80 LYS A N 1
ATOM 581 C CA . LYS A 1 80 ? -3.387 1.274 9.751 1.00 98.19 80 LYS A CA 1
ATOM 582 C C . LYS A 1 80 ? -4.475 1.873 10.640 1.00 98.19 80 LYS A C 1
ATOM 584 O O . LYS A 1 80 ? -4.399 3.034 11.038 1.00 98.19 80 LYS A O 1
ATOM 589 N N . GLN A 1 81 ? -5.472 1.061 10.976 1.00 98.00 81 GLN A N 1
ATOM 590 C CA . GLN A 1 81 ? -6.534 1.374 11.935 1.00 98.00 81 GLN A CA 1
ATOM 591 C C . GLN A 1 81 ? -6.586 0.296 13.019 1.00 98.00 81 GLN A C 1
ATOM 593 O O . GLN A 1 81 ? -6.289 -0.860 12.744 1.00 98.00 81 GLN A O 1
ATOM 598 N N . GLN A 1 82 ? -6.920 0.667 14.257 1.00 97.38 82 GLN A N 1
ATOM 599 C CA . GLN A 1 82 ? -7.006 -0.271 15.382 1.00 97.38 82 GLN A CA 1
ATOM 600 C C . GLN A 1 82 ? -8.065 0.160 16.408 1.00 97.38 82 GLN A C 1
ATOM 602 O O . GLN A 1 82 ? -8.306 1.357 16.564 1.00 97.38 82 GLN A O 1
ATOM 607 N N . PRO A 1 83 ? -8.674 -0.772 17.164 1.00 97.25 83 PRO A N 1
ATOM 608 C CA . PRO A 1 83 ? -8.399 -2.216 17.188 1.00 97.25 83 PRO A CA 1
ATOM 609 C C . PRO A 1 83 ? -9.169 -3.030 16.137 1.00 97.25 83 PRO A C 1
ATOM 611 O O . PRO A 1 83 ? -8.972 -4.235 16.071 1.00 97.25 83 PRO A O 1
ATOM 614 N N . PHE A 1 84 ? -10.048 -2.388 15.367 1.00 97.38 84 PHE A N 1
ATOM 615 C CA . PHE A 1 84 ? -10.949 -3.048 14.424 1.00 97.38 84 PHE A CA 1
ATOM 616 C C . PHE A 1 84 ? -10.410 -2.970 12.997 1.00 97.38 84 PHE A C 1
ATOM 618 O O . PHE A 1 84 ? -10.071 -1.880 12.524 1.00 97.38 84 PHE A O 1
ATOM 625 N N . GLU A 1 85 ? -10.411 -4.098 12.302 1.00 97.38 85 GLU A N 1
ATOM 626 C CA . GLU A 1 85 ? -10.135 -4.186 10.872 1.00 97.38 85 GLU A CA 1
ATOM 627 C C . GLU A 1 85 ? -11.374 -3.788 10.049 1.00 97.38 85 GLU A C 1
ATOM 629 O O . GLU A 1 85 ? -12.491 -3.727 10.576 1.00 97.38 85 GLU A O 1
ATOM 634 N N . PRO A 1 86 ? -11.229 -3.480 8.748 1.00 97.62 86 PRO A N 1
ATOM 635 C CA . PRO A 1 86 ? -12.371 -3.181 7.892 1.00 97.62 86 PRO A CA 1
ATOM 636 C C . PRO A 1 86 ? -13.445 -4.280 7.918 1.00 97.62 86 PRO A C 1
ATOM 638 O O . PRO A 1 86 ? -13.158 -5.455 7.700 1.00 97.62 86 PRO A O 1
ATOM 641 N N . ASN A 1 87 ? -14.704 -3.866 8.081 1.00 96.75 87 ASN A N 1
ATOM 642 C CA . ASN A 1 87 ? -15.910 -4.697 8.207 1.00 96.75 87 ASN A CA 1
ATOM 643 C C . ASN A 1 87 ? -16.074 -5.472 9.523 1.00 96.75 87 ASN A C 1
ATOM 645 O O . ASN A 1 87 ? -17.105 -6.130 9.684 1.00 96.75 87 ASN A O 1
ATOM 649 N N . ASP A 1 88 ? -15.149 -5.354 10.478 1.00 97.25 88 ASP A N 1
ATOM 650 C CA . ASP A 1 88 ? -15.345 -5.931 11.810 1.00 97.25 88 ASP A CA 1
ATOM 651 C C . ASP A 1 88 ? -16.631 -5.395 12.462 1.00 97.25 88 ASP A C 1
ATOM 653 O O . ASP A 1 88 ? -16.958 -4.212 12.307 1.00 97.25 88 ASP A O 1
ATOM 657 N N . PRO A 1 89 ? -17.370 -6.225 13.220 1.00 94.50 89 PRO A N 1
ATOM 658 C CA . PRO A 1 89 ? -18.550 -5.772 13.936 1.00 94.50 89 PRO A CA 1
ATOM 659 C C . PRO A 1 89 ? -18.143 -4.820 15.065 1.00 94.50 89 PRO A C 1
ATOM 661 O O . PRO A 1 89 ? -17.580 -5.226 16.081 1.00 94.50 89 PRO A O 1
ATOM 664 N N . VAL A 1 90 ? -18.484 -3.544 14.914 1.00 96.06 90 VAL A N 1
ATOM 665 C CA . VAL A 1 90 ? -18.196 -2.490 15.883 1.00 96.06 90 VAL A CA 1
ATOM 666 C C . VAL A 1 90 ? -19.488 -1.867 16.395 1.00 96.06 90 VAL A C 1
ATOM 668 O O . VAL A 1 90 ? -20.435 -1.611 15.653 1.00 96.06 90 VAL A O 1
ATOM 671 N N . ALA A 1 91 ? -19.557 -1.636 17.703 1.00 94.38 91 ALA A N 1
ATOM 672 C CA . ALA A 1 91 ? -20.682 -0.932 18.296 1.00 94.38 91 ALA A CA 1
ATOM 673 C C . ALA A 1 91 ? -20.539 0.592 18.163 1.00 94.38 91 ALA A C 1
ATOM 675 O O . ALA A 1 91 ? -19.436 1.140 18.150 1.00 94.38 91 ALA A O 1
ATOM 676 N N . LYS A 1 92 ? -21.668 1.306 18.159 1.00 93.38 92 LYS A N 1
ATOM 677 C CA . LYS A 1 92 ? -21.666 2.775 18.185 1.00 93.38 92 LYS A CA 1
ATOM 678 C C . LYS A 1 92 ? -20.917 3.306 19.413 1.00 93.38 92 LYS A C 1
ATOM 680 O O . LYS A 1 92 ? -21.046 2.767 20.518 1.00 93.38 92 LYS A O 1
ATOM 685 N N . GLY A 1 93 ? -20.153 4.376 19.209 1.00 95.50 93 GLY A N 1
ATOM 686 C CA . GLY A 1 93 ? -19.354 5.045 20.231 1.00 95.50 93 GLY A CA 1
ATOM 687 C C . GLY A 1 93 ? -18.054 4.334 20.609 1.00 95.50 93 GLY A C 1
ATOM 688 O O . GLY A 1 93 ? -17.366 4.840 21.495 1.00 95.50 93 GLY A O 1
ATOM 689 N N . SER A 1 94 ? -17.723 3.201 19.979 1.00 96.75 94 SER A N 1
ATOM 690 C CA . SER A 1 94 ? -16.423 2.546 20.149 1.00 96.75 94 SER A CA 1
ATOM 691 C C . SER A 1 94 ? -15.279 3.465 19.729 1.00 96.75 94 SER A C 1
ATOM 693 O O . SER A 1 94 ? -15.415 4.263 18.798 1.00 96.75 94 SER A O 1
ATOM 695 N N . GLU A 1 95 ? -14.153 3.335 20.425 1.00 97.69 95 GLU A N 1
ATOM 696 C CA . GLU A 1 95 ? -12.950 4.113 20.151 1.00 97.69 95 GLU A CA 1
ATOM 697 C C . GLU A 1 95 ? -12.066 3.442 19.101 1.00 97.69 95 GLU A C 1
ATOM 699 O O . GLU A 1 95 ? -11.871 2.225 19.115 1.00 97.69 95 GLU A O 1
ATOM 704 N N . VAL A 1 96 ? -11.500 4.262 18.221 1.00 98.12 96 VAL A N 1
ATOM 705 C CA . VAL A 1 96 ? -10.587 3.855 17.154 1.00 98.12 96 VAL A CA 1
ATOM 706 C C . VAL A 1 96 ? -9.333 4.722 17.208 1.00 98.12 96 VAL A C 1
ATOM 708 O O . VAL A 1 96 ? -9.380 5.904 17.560 1.00 98.12 96 VAL A O 1
ATOM 711 N N . ARG A 1 97 ? -8.202 4.115 16.858 1.00 98.25 97 ARG A N 1
ATOM 712 C CA . ARG A 1 97 ? -6.930 4.774 16.576 1.00 98.25 97 ARG A CA 1
ATOM 713 C C . ARG A 1 97 ? -6.592 4.609 15.101 1.00 98.25 97 ARG A C 1
ATOM 715 O O . ARG A 1 97 ? -6.884 3.568 14.512 1.00 98.25 97 ARG A O 1
ATOM 722 N N . ILE A 1 98 ? -5.940 5.612 14.537 1.00 98.50 98 ILE A N 1
ATOM 723 C CA . ILE A 1 98 ? -5.385 5.605 13.190 1.00 98.50 98 ILE A CA 1
ATOM 724 C C . ILE A 1 98 ? -3.882 5.853 13.263 1.00 98.50 98 ILE A C 1
ATOM 726 O O . ILE A 1 98 ? -3.405 6.669 14.053 1.00 98.50 98 ILE A O 1
ATOM 730 N N . TYR A 1 99 ? -3.149 5.148 12.414 1.00 98.44 99 TYR A N 1
ATOM 731 C CA . TYR A 1 99 ? -1.728 5.354 12.195 1.00 98.44 99 TYR A CA 1
ATOM 732 C C . TYR A 1 99 ? -1.562 6.036 10.846 1.00 98.44 99 TYR A C 1
ATOM 734 O O . TYR A 1 99 ? -1.982 5.507 9.812 1.00 98.44 99 TYR A O 1
ATOM 742 N N . VAL A 1 100 ? -0.995 7.233 10.869 1.00 98.50 100 VAL A N 1
ATOM 743 C CA . VAL A 1 100 ? -0.795 8.092 9.707 1.00 98.50 100 VAL A CA 1
ATOM 744 C C . VAL A 1 100 ? 0.673 8.030 9.321 1.00 98.50 100 VAL A C 1
ATOM 746 O O . VAL A 1 100 ? 1.554 8.179 10.165 1.00 98.50 100 VAL A O 1
ATOM 749 N N . SER A 1 101 ? 0.937 7.804 8.039 1.00 98.31 101 SER A N 1
ATOM 750 C CA . SER A 1 101 ? 2.300 7.756 7.527 1.00 98.31 101 SER A CA 1
ATOM 751 C C . SER A 1 101 ? 2.936 9.138 7.654 1.00 98.31 101 SER A C 1
ATOM 753 O O . SER A 1 101 ? 2.383 10.124 7.161 1.00 98.31 101 SER A O 1
ATOM 755 N N . SER A 1 102 ? 4.105 9.226 8.280 1.00 97.62 102 SER A N 1
ATOM 756 C CA . SER A 1 102 ? 4.955 10.422 8.244 1.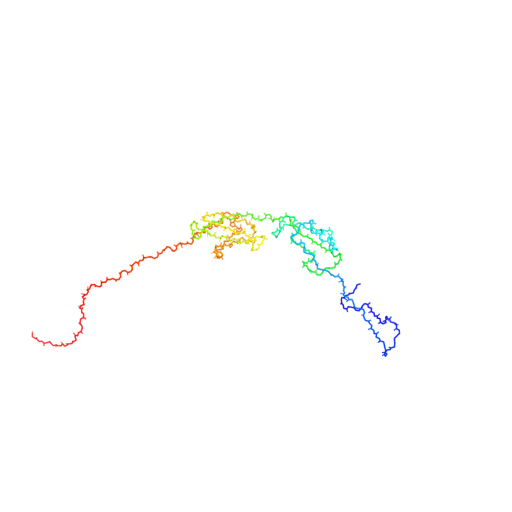00 97.62 102 SER A CA 1
ATOM 757 C C . SER A 1 102 ? 5.870 10.455 7.010 1.00 97.62 102 SER A C 1
ATOM 759 O O . SER A 1 102 ? 6.627 11.407 6.825 1.00 97.62 102 SER A O 1
ATOM 761 N N . GLY A 1 103 ? 5.768 9.447 6.135 1.00 95.75 103 GLY A N 1
ATOM 762 C CA . GLY A 1 103 ? 6.624 9.233 4.970 1.00 95.75 103 GLY A CA 1
ATOM 763 C C . GLY A 1 103 ? 7.369 7.901 5.040 1.00 95.75 103 GLY A C 1
ATOM 764 O O . GLY A 1 103 ? 7.206 7.126 5.984 1.00 95.75 103 GLY A O 1
ATOM 765 N N . TYR A 1 104 ? 8.194 7.628 4.028 1.00 96.00 104 TYR A N 1
ATOM 766 C CA . TYR A 1 104 ? 9.029 6.428 4.020 1.00 96.00 104 TYR A CA 1
ATOM 767 C C . TYR A 1 104 ? 10.128 6.514 5.095 1.00 96.00 104 TYR A C 1
ATOM 769 O O . TYR A 1 104 ? 10.618 7.614 5.369 1.00 96.00 104 TYR A O 1
ATOM 777 N N . PRO A 1 105 ? 10.528 5.384 5.711 1.00 95.94 105 PRO A N 1
ATOM 778 C CA . PRO A 1 105 ? 11.612 5.362 6.693 1.00 95.94 105 PRO A CA 1
ATOM 779 C C . PRO A 1 105 ? 12.923 5.965 6.153 1.00 95.94 105 PRO A C 1
ATOM 781 O O . PRO A 1 105 ? 13.177 5.858 4.953 1.00 95.94 105 PRO A O 1
ATOM 784 N N . PRO A 1 106 ? 13.787 6.564 6.997 1.00 95.19 106 PRO A N 1
ATOM 785 C CA . PRO A 1 106 ? 15.043 7.189 6.558 1.00 95.19 106 PRO A CA 1
ATOM 786 C C . PRO A 1 106 ? 15.987 6.266 5.774 1.00 95.19 106 PRO A C 1
ATOM 788 O O . PRO A 1 106 ? 16.800 6.725 4.976 1.00 95.19 106 PRO A O 1
ATOM 791 N N . GLU A 1 107 ? 15.910 4.961 6.015 1.00 95.88 107 GLU A N 1
ATOM 792 C CA . GLU A 1 107 ? 16.672 3.931 5.318 1.00 95.88 107 GLU A CA 1
ATOM 793 C C . GLU A 1 107 ? 16.123 3.579 3.928 1.00 95.88 107 GLU A C 1
ATOM 795 O O . GLU A 1 107 ? 16.813 2.873 3.186 1.00 95.88 107 GLU A O 1
ATOM 800 N N . ALA A 1 108 ? 14.918 4.045 3.580 1.00 97.25 108 ALA A N 1
ATOM 801 C CA . ALA A 1 108 ? 14.321 3.867 2.266 1.00 97.25 108 ALA A CA 1
ATOM 802 C C . ALA A 1 108 ? 15.214 4.482 1.186 1.00 97.25 108 ALA A C 1
ATOM 804 O O . ALA A 1 108 ? 15.637 5.635 1.277 1.00 97.25 108 ALA A O 1
ATOM 805 N N . LEU A 1 109 ? 15.486 3.706 0.143 1.00 97.75 109 LEU A N 1
ATOM 806 C CA . LEU A 1 109 ? 16.297 4.140 -0.983 1.00 97.75 109 LEU A CA 1
ATOM 807 C C . LEU A 1 109 ? 15.415 4.295 -2.218 1.00 97.75 109 LEU A C 1
ATOM 809 O O . LEU A 1 109 ? 14.851 3.319 -2.705 1.00 97.75 109 LEU A O 1
ATOM 813 N N . HIS A 1 110 ? 15.339 5.514 -2.742 1.00 97.06 110 HIS A N 1
ATOM 814 C CA . HIS A 1 110 ? 14.765 5.770 -4.057 1.00 97.06 110 HIS A CA 1
ATOM 815 C C . HIS A 1 110 ? 15.808 5.445 -5.122 1.00 97.06 110 HIS A C 1
ATOM 817 O O . HIS A 1 110 ? 16.901 6.015 -5.112 1.00 97.06 110 HIS A O 1
ATOM 823 N N . TYR A 1 111 ? 15.483 4.516 -6.013 1.00 97.62 111 TYR A N 1
ATOM 824 C CA . TYR A 1 111 ? 16.387 4.074 -7.061 1.00 97.62 111 TYR A CA 1
ATOM 825 C C . TYR A 1 111 ? 15.670 4.040 -8.407 1.00 97.62 111 TYR A C 1
ATOM 827 O O . TYR A 1 111 ? 14.650 3.371 -8.561 1.00 97.62 111 TYR A O 1
ATOM 835 N N . THR A 1 112 ? 16.241 4.728 -9.389 1.00 97.50 112 THR A N 1
ATOM 836 C CA . THR A 1 112 ? 15.774 4.699 -10.773 1.00 97.50 112 THR A CA 1
ATOM 837 C C . THR A 1 112 ? 16.523 3.604 -11.521 1.00 97.50 112 THR A C 1
ATOM 839 O O . THR A 1 112 ? 17.726 3.724 -11.751 1.00 97.50 112 THR A O 1
ATOM 842 N N . PHE A 1 113 ? 15.830 2.536 -11.907 1.00 96.62 113 PHE A N 1
ATOM 843 C CA . PHE A 1 113 ? 16.407 1.451 -12.696 1.00 96.62 113 PHE A CA 1
ATOM 844 C C . PHE A 1 113 ? 16.253 1.740 -14.201 1.00 96.62 113 PHE A C 1
ATOM 846 O O . PHE A 1 113 ? 15.119 1.770 -14.692 1.00 96.62 113 PHE A O 1
ATOM 853 N N . PRO A 1 114 ? 17.355 1.968 -14.946 1.00 95.56 114 PRO A N 1
ATOM 854 C CA . PRO A 1 114 ? 17.299 2.284 -16.370 1.00 95.56 114 PRO A CA 1
ATOM 855 C C . PRO A 1 114 ? 17.223 0.996 -17.198 1.00 95.56 114 PRO A C 1
ATOM 857 O O . PRO A 1 114 ? 18.240 0.385 -17.520 1.00 95.56 114 PRO A O 1
ATOM 860 N N . LEU A 1 115 ? 16.016 0.569 -17.562 1.00 93.44 115 LEU A N 1
ATOM 861 C CA . LEU A 1 115 ? 15.812 -0.656 -18.330 1.00 93.44 115 LEU A CA 1
ATOM 862 C C . LEU A 1 115 ? 15.901 -0.378 -19.839 1.00 93.44 115 LEU A C 1
ATOM 864 O O . LEU A 1 115 ? 15.038 0.288 -20.411 1.00 93.44 115 LEU A O 1
ATOM 868 N N . ILE A 1 116 ? 16.941 -0.897 -20.494 1.00 93.88 116 ILE A N 1
ATOM 869 C CA . ILE A 1 116 ? 17.172 -0.716 -21.934 1.00 93.88 116 ILE A CA 1
ATOM 870 C C . ILE A 1 116 ? 16.435 -1.816 -22.704 1.00 93.88 116 ILE A C 1
ATOM 872 O O . ILE A 1 116 ? 16.779 -2.989 -22.578 1.00 93.88 116 ILE A O 1
ATOM 876 N N . VAL A 1 117 ? 15.447 -1.446 -23.522 1.00 93.38 117 VAL A N 1
ATOM 877 C CA . VAL A 1 117 ? 14.608 -2.389 -24.281 1.00 93.38 117 VAL A CA 1
ATOM 878 C C . VAL A 1 117 ? 14.612 -2.086 -25.774 1.00 93.38 117 VAL A C 1
ATOM 880 O O . VAL A 1 117 ? 14.352 -0.959 -26.190 1.00 93.38 117 VAL A O 1
ATOM 883 N N . ALA A 1 118 ? 14.864 -3.108 -26.591 1.00 94.06 118 ALA A N 1
ATOM 884 C CA . ALA A 1 118 ? 14.686 -3.069 -28.043 1.00 94.06 118 ALA A CA 1
ATOM 885 C C . ALA A 1 118 ? 13.323 -3.658 -28.467 1.00 94.06 118 ALA A C 1
ATOM 887 O O . ALA A 1 118 ? 12.767 -4.491 -27.745 1.00 94.06 118 ALA A O 1
ATOM 888 N N . PRO A 1 119 ? 12.751 -3.272 -29.624 1.00 95.94 119 PRO A N 1
ATOM 889 C CA . PRO A 1 119 ? 11.633 -4.010 -30.208 1.00 95.94 119 PRO A CA 1
ATOM 890 C C . PRO A 1 119 ? 12.074 -5.425 -30.614 1.00 95.94 119 PRO A C 1
ATOM 892 O O . PRO A 1 119 ? 13.263 -5.708 -30.757 1.00 95.94 119 PRO A O 1
ATOM 895 N N . GLN A 1 120 ? 11.119 -6.328 -30.849 1.00 93.25 120 GLN A N 1
ATOM 896 C CA . GLN A 1 120 ? 11.432 -7.670 -31.353 1.00 93.25 120 GLN A CA 1
ATOM 897 C C . GLN A 1 120 ? 12.090 -7.625 -32.739 1.00 93.25 120 GLN A C 1
ATOM 899 O O . GLN A 1 120 ? 12.952 -8.446 -33.044 1.00 93.25 120 GLN A O 1
ATOM 904 N N . VAL A 1 121 ? 11.680 -6.673 -33.576 1.00 92.75 121 VAL A N 1
ATOM 905 C CA . VAL A 1 121 ? 12.279 -6.402 -34.884 1.00 92.75 121 VAL A CA 1
ATOM 906 C C . VAL A 1 121 ? 12.433 -4.896 -35.018 1.00 92.75 121 VAL A C 1
ATOM 908 O O . VAL A 1 121 ? 11.466 -4.167 -34.801 1.00 92.75 121 VAL A O 1
ATOM 911 N N . ASP A 1 122 ? 13.627 -4.436 -35.390 1.00 91.38 122 ASP 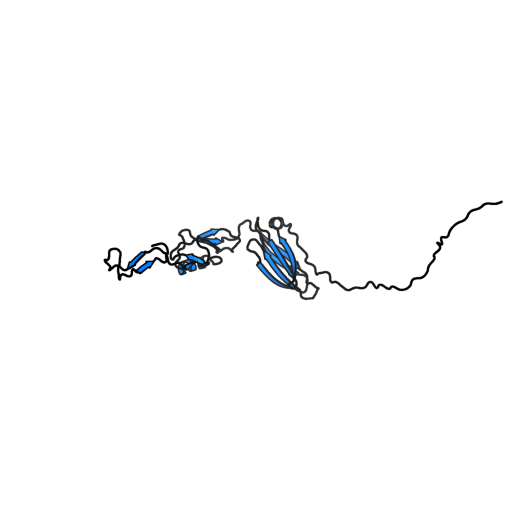A N 1
ATOM 912 C CA . ASP A 1 122 ? 13.897 -3.007 -35.554 1.00 91.38 122 ASP A CA 1
ATOM 913 C C . ASP A 1 122 ? 12.935 -2.360 -36.565 1.00 91.38 122 ASP A C 1
ATOM 915 O O . ASP A 1 122 ? 12.579 -2.951 -37.590 1.00 91.38 122 ASP A O 1
ATOM 919 N N . GLY A 1 123 ? 12.433 -1.175 -36.226 1.00 91.81 123 GLY A N 1
ATOM 920 C CA . GLY A 1 123 ? 11.404 -0.464 -36.984 1.00 91.81 123 GLY A CA 1
ATOM 921 C C . GLY A 1 123 ? 9.986 -1.045 -36.888 1.00 91.81 123 GLY A C 1
ATOM 922 O O . GLY A 1 123 ? 9.033 -0.351 -37.251 1.00 91.81 123 GLY A O 1
ATOM 923 N N . LYS A 1 124 ? 9.790 -2.273 -36.382 1.00 96.19 124 LYS A N 1
ATOM 924 C CA . LYS A 1 124 ? 8.452 -2.831 -36.121 1.00 96.19 124 LYS A CA 1
ATOM 925 C C . LYS A 1 124 ? 8.023 -2.536 -34.690 1.00 96.19 124 LYS A C 1
ATOM 927 O O . LYS A 1 124 ? 8.830 -2.529 -33.766 1.00 96.19 124 LYS A O 1
ATOM 932 N N . THR A 1 125 ? 6.729 -2.299 -34.506 1.00 97.38 125 THR A N 1
ATOM 933 C CA . THR A 1 125 ? 6.175 -2.032 -33.180 1.00 97.38 125 THR A CA 1
ATOM 934 C C . THR A 1 125 ? 6.211 -3.286 -32.315 1.00 97.38 125 THR A C 1
ATOM 936 O O . THR A 1 125 ? 5.627 -4.297 -32.694 1.00 97.38 125 THR A O 1
ATOM 939 N N . SER A 1 126 ? 6.809 -3.166 -31.133 1.00 97.62 126 SER A N 1
ATOM 940 C CA . SER A 1 126 ? 6.604 -4.073 -30.004 1.00 97.62 126 SER A CA 1
ATOM 941 C C . SER A 1 126 ? 5.931 -3.336 -28.852 1.00 97.62 126 SER A C 1
ATOM 943 O O . SER A 1 126 ? 6.124 -2.132 -28.659 1.00 97.62 126 SER A O 1
ATOM 945 N N . THR A 1 127 ? 5.149 -4.068 -28.070 1.00 98.12 127 THR A N 1
ATOM 946 C CA . THR A 1 127 ? 4.474 -3.585 -26.866 1.00 98.12 127 THR A CA 1
ATOM 947 C C . THR A 1 127 ? 5.233 -4.067 -25.639 1.00 98.12 127 THR A C 1
ATOM 949 O O . THR A 1 127 ? 5.302 -5.262 -25.379 1.00 98.12 127 THR A O 1
ATOM 952 N N . ILE A 1 128 ? 5.805 -3.142 -24.879 1.00 97.94 128 ILE A N 1
ATOM 953 C CA . ILE A 1 128 ? 6.507 -3.411 -23.628 1.00 97.94 128 ILE A CA 1
ATOM 954 C C . ILE A 1 128 ? 5.554 -3.179 -22.468 1.00 97.94 128 ILE A C 1
ATOM 956 O O . ILE A 1 128 ? 4.997 -2.091 -22.353 1.00 97.94 128 ILE A O 1
ATOM 960 N N . ARG A 1 129 ? 5.396 -4.167 -21.590 1.00 98.19 129 ARG A N 1
ATOM 961 C CA . ARG A 1 129 ? 4.666 -4.016 -20.327 1.00 98.19 129 ARG A CA 1
ATOM 962 C C . ARG A 1 129 ? 5.593 -4.345 -19.169 1.00 98.19 129 ARG A C 1
ATOM 964 O O . ARG A 1 129 ? 6.312 -5.340 -19.214 1.00 98.19 129 ARG A O 1
ATOM 971 N N . ILE A 1 130 ? 5.576 -3.493 -18.150 1.00 98.25 130 ILE A N 1
ATOM 972 C CA . ILE A 1 130 ? 6.421 -3.637 -16.967 1.00 98.25 130 ILE A CA 1
ATOM 973 C C . ILE A 1 130 ? 5.533 -3.709 -15.728 1.00 98.25 130 ILE A C 1
ATOM 975 O O . ILE A 1 130 ? 4.741 -2.802 -15.464 1.00 98.25 130 ILE A O 1
ATOM 979 N N . VAL A 1 131 ? 5.726 -4.773 -14.952 1.00 98.50 131 VAL A N 1
ATOM 980 C CA . VAL A 1 131 ? 5.177 -4.928 -13.602 1.00 98.50 131 VAL A CA 1
ATOM 981 C C . VAL A 1 131 ? 6.345 -4.945 -12.638 1.00 98.50 131 VAL A C 1
ATOM 983 O O . VAL A 1 131 ? 7.368 -5.553 -12.936 1.00 98.50 131 VAL A O 1
ATOM 986 N N . TYR A 1 132 ? 6.222 -4.307 -11.485 1.00 98.38 132 TYR A N 1
ATOM 987 C CA . TYR A 1 132 ? 7.282 -4.304 -10.495 1.00 98.38 132 TYR A CA 1
ATOM 988 C C . TYR A 1 132 ? 6.759 -4.498 -9.077 1.00 98.38 132 TYR A C 1
ATOM 990 O O . TYR A 1 132 ? 5.601 -4.253 -8.760 1.00 98.38 132 TYR A O 1
ATOM 998 N N . THR A 1 133 ? 7.639 -4.974 -8.215 1.00 98.31 133 THR A N 1
ATOM 999 C CA . THR A 1 133 ? 7.437 -5.105 -6.777 1.00 98.31 133 THR A CA 1
ATOM 1000 C C . THR A 1 133 ? 8.564 -4.358 -6.090 1.00 98.31 133 THR A C 1
ATOM 1002 O O . THR A 1 133 ? 9.713 -4.448 -6.517 1.00 98.31 133 THR A O 1
ATOM 1005 N N . ASP A 1 134 ? 8.241 -3.607 -5.045 1.00 98.00 134 ASP A N 1
ATOM 1006 C CA . ASP A 1 134 ? 9.205 -2.834 -4.267 1.00 98.00 134 ASP A CA 1
ATOM 1007 C C . ASP A 1 134 ? 8.770 -2.757 -2.790 1.00 98.00 134 ASP A C 1
ATOM 1009 O O . ASP A 1 134 ? 7.850 -3.461 -2.353 1.00 98.00 134 ASP A O 1
ATOM 1013 N N . ALA A 1 135 ? 9.425 -1.919 -1.986 1.00 97.19 135 ALA A N 1
ATOM 1014 C CA . ALA A 1 135 ? 9.097 -1.756 -0.573 1.00 97.19 135 ALA A CA 1
ATOM 1015 C C . ALA A 1 135 ? 7.642 -1.318 -0.331 1.00 97.19 135 ALA A C 1
ATOM 1017 O O . ALA A 1 135 ? 7.066 -1.674 0.693 1.00 97.19 135 ALA A O 1
ATOM 1018 N N . THR A 1 136 ? 7.034 -0.605 -1.281 1.00 95.94 136 THR A N 1
ATOM 1019 C CA . THR A 1 136 ? 5.701 0.003 -1.143 1.00 95.94 136 THR A CA 1
ATOM 1020 C C . THR A 1 136 ? 4.553 -0.898 -1.575 1.00 95.94 136 THR A C 1
ATOM 1022 O O . THR A 1 136 ? 3.395 -0.592 -1.308 1.00 95.94 136 THR A O 1
ATOM 1025 N N . GLY A 1 137 ? 4.844 -2.010 -2.248 1.00 95.31 137 GLY A N 1
ATOM 1026 C CA . GLY A 1 137 ? 3.808 -2.943 -2.665 1.00 95.31 137 GLY A CA 1
ATOM 1027 C C . GLY A 1 137 ? 4.292 -3.979 -3.663 1.00 95.31 137 GLY A C 1
ATOM 1028 O O . GLY A 1 137 ? 5.424 -3.944 -4.143 1.00 95.31 137 GLY A O 1
ATOM 1029 N N . GLU A 1 138 ? 3.406 -4.917 -3.963 1.00 96.69 138 GLU A N 1
ATOM 1030 C CA . GLU A 1 138 ? 3.630 -5.996 -4.923 1.00 96.69 138 GLU A CA 1
ATOM 1031 C C . GLU A 1 138 ? 2.797 -5.771 -6.184 1.00 96.69 138 GLU A C 1
ATOM 1033 O O . GLU A 1 138 ? 1.758 -5.113 -6.134 1.00 96.69 138 GLU A O 1
ATOM 1038 N N . ASN A 1 139 ? 3.237 -6.350 -7.304 1.00 96.75 139 ASN A N 1
ATOM 1039 C CA . ASN A 1 139 ? 2.503 -6.361 -8.578 1.00 96.75 139 ASN A CA 1
ATOM 1040 C C . ASN A 1 139 ? 2.045 -4.968 -9.057 1.00 96.75 139 ASN A C 1
ATOM 1042 O O . ASN A 1 139 ? 0.962 -4.807 -9.619 1.00 96.75 139 ASN A O 1
ATOM 1046 N N . LYS A 1 140 ? 2.871 -3.946 -8.831 1.00 97.62 140 LYS A N 1
ATOM 1047 C CA . LYS A 1 140 ? 2.625 -2.571 -9.263 1.00 97.62 140 LYS A CA 1
ATOM 1048 C C . LYS A 1 140 ? 2.809 -2.479 -10.778 1.00 97.62 140 LYS A C 1
ATOM 1050 O O . LYS A 1 140 ? 3.854 -2.844 -11.309 1.00 97.62 140 LYS A O 1
ATOM 1055 N N . GLU A 1 141 ? 1.811 -1.966 -11.484 1.00 97.50 141 GLU A N 1
ATOM 1056 C CA . GLU A 1 141 ? 1.904 -1.721 -12.926 1.00 97.50 141 GLU A CA 1
ATOM 1057 C C . GLU A 1 141 ? 2.691 -0.428 -13.171 1.00 97.50 141 GLU A C 1
ATOM 1059 O O . GLU A 1 141 ? 2.264 0.656 -12.769 1.00 97.50 141 GLU A O 1
ATOM 1064 N N . TRP A 1 142 ? 3.845 -0.524 -13.834 1.00 97.44 142 TRP A N 1
ATOM 1065 C CA . TRP A 1 142 ? 4.540 0.664 -14.342 1.00 97.44 142 TRP A CA 1
ATOM 1066 C C . TRP A 1 142 ? 3.835 1.198 -15.595 1.00 97.44 142 TRP A C 1
ATOM 1068 O O . TRP A 1 142 ? 3.761 2.405 -15.815 1.00 97.44 142 TRP A O 1
ATOM 1078 N N . GLY A 1 143 ? 3.260 0.291 -16.387 1.00 95.06 143 GLY A N 1
ATOM 1079 C CA . GLY A 1 143 ? 2.444 0.613 -17.548 1.00 95.06 143 GLY A CA 1
ATOM 1080 C C . GLY A 1 143 ? 2.885 -0.124 -18.804 1.00 95.06 143 GLY A C 1
ATOM 1081 O O . GLY A 1 143 ? 3.690 -1.058 -18.770 1.00 95.06 143 GLY A O 1
ATOM 1082 N N . THR A 1 144 ? 2.316 0.306 -19.928 1.00 97.00 144 THR A N 1
ATOM 1083 C CA . THR A 1 144 ? 2.569 -0.264 -21.254 1.00 97.00 144 THR A CA 1
ATOM 1084 C C . THR A 1 144 ? 3.095 0.809 -22.201 1.00 97.00 144 THR A C 1
ATOM 1086 O O . THR A 1 144 ? 2.547 1.908 -22.253 1.00 97.00 144 THR A O 1
ATOM 1089 N N . GLN A 1 145 ? 4.134 0.488 -22.970 1.00 97.12 145 GLN A N 1
ATOM 1090 C CA . GLN A 1 145 ? 4.760 1.375 -23.948 1.00 97.12 145 GLN A CA 1
ATOM 1091 C C . GLN A 1 145 ? 4.901 0.676 -25.293 1.00 97.12 145 GLN A C 1
ATOM 1093 O O . GLN A 1 145 ? 5.312 -0.477 -25.366 1.00 97.12 145 GLN A O 1
ATOM 1098 N N . LYS A 1 146 ? 4.587 1.384 -26.377 1.00 97.50 146 LYS A N 1
ATOM 1099 C CA . LYS A 1 146 ? 4.854 0.903 -27.735 1.00 97.50 146 LYS A CA 1
ATOM 1100 C C . LYS A 1 146 ? 6.187 1.463 -28.204 1.00 97.50 146 LYS A C 1
ATOM 1102 O O . LYS A 1 146 ? 6.371 2.677 -28.203 1.00 97.50 146 LYS A O 1
ATOM 1107 N N . ILE A 1 147 ? 7.090 0.588 -28.629 1.00 96.62 147 ILE A N 1
ATOM 1108 C CA . ILE A 1 147 ? 8.420 0.962 -29.110 1.00 96.62 147 ILE A CA 1
ATOM 1109 C C . ILE A 1 147 ? 8.635 0.442 -30.530 1.00 96.62 147 ILE A C 1
ATOM 1111 O O . ILE A 1 147 ? 8.164 -0.636 -30.879 1.00 96.62 147 ILE A O 1
ATOM 1115 N N . THR A 1 148 ? 9.349 1.209 -31.350 1.00 96.31 148 THR A N 1
ATOM 1116 C CA . THR A 1 148 ? 9.790 0.809 -32.703 1.00 96.31 148 THR A CA 1
ATOM 1117 C C . THR A 1 148 ? 11.310 0.814 -32.850 1.00 96.31 148 THR A C 1
ATOM 1119 O O . THR A 1 148 ? 11.820 0.457 -33.902 1.00 96.31 148 THR A O 1
ATOM 1122 N N . SER A 1 149 ? 12.031 1.235 -31.812 1.00 94.62 149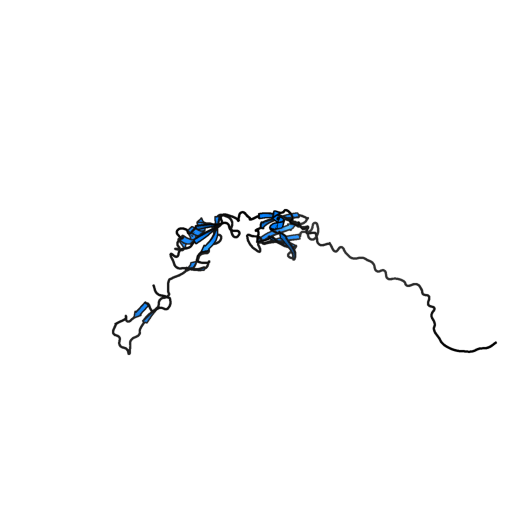 SER A N 1
ATOM 1123 C CA . SER A 1 149 ? 13.492 1.290 -31.720 1.00 94.62 149 SER A CA 1
ATOM 1124 C C . SER A 1 149 ? 13.901 1.120 -30.257 1.00 94.62 149 SER A C 1
ATOM 1126 O O . SER A 1 149 ? 13.049 1.220 -29.367 1.00 94.62 149 SER A O 1
ATOM 1128 N N . THR A 1 150 ? 15.189 0.893 -29.999 1.00 94.88 150 THR A N 1
ATOM 1129 C CA . THR A 1 150 ? 15.725 0.784 -28.635 1.00 94.88 150 THR A CA 1
ATOM 1130 C C . THR A 1 150 ? 15.451 2.043 -27.815 1.00 94.88 150 THR A C 1
ATOM 1132 O O . THR A 1 150 ? 15.684 3.157 -28.285 1.00 94.88 150 THR A O 1
ATOM 1135 N N . GLN A 1 151 ? 14.951 1.865 -26.593 1.00 94.81 151 GLN A N 1
ATOM 1136 C CA . GLN A 1 151 ? 14.625 2.941 -25.656 1.00 94.81 151 GLN A CA 1
ATOM 1137 C C . GLN A 1 151 ? 15.041 2.574 -24.231 1.00 94.81 151 GLN A C 1
ATOM 1139 O O . GLN A 1 151 ? 15.143 1.398 -23.885 1.00 94.81 151 GLN A O 1
ATOM 1144 N N . ILE A 1 152 ? 15.260 3.596 -23.403 1.00 95.00 152 ILE A N 1
ATOM 1145 C CA . ILE A 1 152 ? 15.516 3.448 -21.968 1.00 95.00 152 ILE A CA 1
ATOM 1146 C C . ILE A 1 152 ? 14.218 3.756 -21.229 1.00 95.00 152 ILE A C 1
ATOM 1148 O O . ILE A 1 152 ? 13.684 4.859 -21.345 1.00 95.00 152 ILE A O 1
ATOM 1152 N N . LEU A 1 153 ? 13.716 2.785 -20.474 1.00 95.50 153 LEU A N 1
ATOM 1153 C CA . LEU A 1 153 ? 12.543 2.929 -19.623 1.00 95.50 153 LEU A CA 1
ATOM 1154 C C . LEU A 1 153 ? 13.001 3.021 -18.166 1.00 95.50 153 LEU A C 1
ATOM 1156 O O . LEU A 1 153 ? 13.572 2.078 -17.625 1.00 95.50 153 LEU A O 1
ATOM 1160 N N . ASN A 1 154 ? 12.756 4.167 -17.537 1.00 96.25 154 ASN A N 1
ATOM 1161 C CA . ASN A 1 154 ? 13.141 4.412 -16.150 1.00 96.25 154 ASN A CA 1
ATOM 1162 C C . ASN A 1 154 ? 12.055 3.895 -15.203 1.00 96.25 154 ASN A C 1
ATOM 1164 O O . ASN A 1 154 ? 10.940 4.425 -15.164 1.00 96.25 154 ASN A O 1
ATOM 1168 N N . VAL A 1 155 ? 12.386 2.855 -14.442 1.00 97.44 155 VAL A N 1
ATOM 1169 C CA . VAL A 1 155 ? 11.501 2.285 -13.424 1.00 97.44 155 VAL A CA 1
ATOM 1170 C C . VAL A 1 155 ? 11.913 2.839 -12.065 1.00 97.44 155 VAL A C 1
ATOM 1172 O O . VAL A 1 155 ? 12.997 2.536 -11.572 1.00 97.44 155 VAL A O 1
ATOM 1175 N N . GLU A 1 156 ? 11.057 3.666 -11.469 1.00 97.75 156 GLU A N 1
ATOM 1176 C CA . GLU A 1 156 ? 11.280 4.225 -10.133 1.00 97.75 156 GLU A CA 1
ATOM 1177 C C . GLU A 1 156 ? 10.911 3.200 -9.059 1.00 97.75 156 GLU A C 1
ATOM 1179 O O . GLU A 1 156 ? 9.770 2.739 -8.994 1.00 97.75 156 GLU A O 1
ATOM 1184 N N . LEU A 1 157 ? 11.873 2.865 -8.203 1.00 97.88 157 LEU A N 1
ATOM 1185 C CA . LEU A 1 157 ? 11.722 1.892 -7.127 1.00 97.88 157 LEU A CA 1
ATOM 1186 C C . LEU A 1 157 ? 11.954 2.551 -5.771 1.00 97.88 157 LEU A C 1
ATOM 1188 O O . LEU A 1 157 ? 12.831 3.404 -5.616 1.00 97.88 157 LEU A O 1
ATOM 1192 N N . VAL A 1 158 ? 11.215 2.089 -4.765 1.00 97.88 158 VAL A N 1
ATOM 1193 C CA . VAL A 1 158 ? 11.531 2.336 -3.353 1.00 97.88 158 VAL A CA 1
ATOM 1194 C C . VAL A 1 158 ? 12.041 1.035 -2.747 1.00 97.88 158 VAL A C 1
ATOM 1196 O O . VAL A 1 158 ? 11.302 0.061 -2.658 1.00 97.88 158 VAL A O 1
ATOM 1199 N N . LEU A 1 159 ? 13.299 1.006 -2.326 1.00 97.94 159 LEU A N 1
ATOM 1200 C CA . LEU A 1 159 ? 13.954 -0.173 -1.763 1.00 97.94 159 LEU A CA 1
ATOM 1201 C C . LEU A 1 159 ? 14.095 -0.034 -0.243 1.00 97.94 159 LEU A C 1
ATOM 1203 O O . LEU A 1 159 ? 14.283 1.072 0.271 1.00 97.94 159 LEU A O 1
ATOM 1207 N N . ALA A 1 160 ? 14.056 -1.155 0.475 1.00 97.50 160 ALA A N 1
ATOM 1208 C CA . ALA A 1 160 ? 14.255 -1.209 1.924 1.00 97.50 160 ALA A CA 1
ATOM 1209 C C . ALA A 1 160 ? 15.367 -2.211 2.280 1.00 97.50 160 ALA A C 1
ATOM 1211 O O . ALA A 1 160 ? 15.595 -3.148 1.515 1.00 97.50 160 ALA A O 1
ATOM 1212 N N . PRO A 1 161 ? 16.032 -2.097 3.447 1.00 97.06 161 PRO A N 1
ATOM 1213 C CA . PRO A 1 161 ? 17.090 -3.035 3.845 1.00 97.06 161 PRO A CA 1
ATOM 1214 C C . PRO A 1 161 ? 16.692 -4.516 3.822 1.00 97.06 161 PRO A C 1
ATOM 1216 O O . PRO A 1 161 ? 17.552 -5.381 3.690 1.00 97.06 161 PRO A O 1
ATOM 1219 N N . ASN A 1 162 ? 15.400 -4.802 3.974 1.00 94.50 162 ASN A N 1
ATOM 1220 C CA . ASN A 1 162 ? 14.817 -6.139 3.964 1.00 94.50 162 ASN A CA 1
ATOM 1221 C C . ASN A 1 162 ? 13.968 -6.434 2.713 1.00 94.50 162 ASN A C 1
ATOM 1223 O O . ASN A 1 162 ? 13.340 -7.491 2.666 1.00 94.50 162 ASN A O 1
ATOM 1227 N N . LYS A 1 163 ? 13.901 -5.521 1.734 1.00 96.31 163 LYS A N 1
ATOM 1228 C CA . LYS A 1 163 ? 13.071 -5.692 0.538 1.00 96.31 163 LYS A CA 1
ATOM 1229 C C . LYS A 1 163 ? 13.735 -5.100 -0.702 1.00 96.31 163 LYS A C 1
ATOM 1231 O O . LYS A 1 163 ? 13.812 -3.880 -0.870 1.00 96.31 163 LYS A O 1
ATOM 1236 N N . ASP A 1 164 ? 14.173 -6.008 -1.564 1.00 97.19 164 ASP A N 1
ATOM 1237 C CA . ASP A 1 164 ? 14.693 -5.720 -2.897 1.00 97.19 164 ASP A CA 1
ATOM 1238 C C . ASP A 1 164 ? 13.553 -5.394 -3.877 1.00 97.19 164 ASP A C 1
ATOM 1240 O O . ASP A 1 164 ? 12.386 -5.723 -3.645 1.00 97.19 164 ASP A O 1
ATOM 1244 N N . GLY A 1 165 ? 13.906 -4.744 -4.984 1.00 98.06 165 GLY A N 1
ATOM 1245 C CA . GLY A 1 165 ? 12.998 -4.472 -6.089 1.00 98.06 165 GLY A CA 1
ATOM 1246 C C . GLY A 1 165 ? 13.015 -5.618 -7.093 1.00 98.06 165 GLY A C 1
ATOM 1247 O O . GLY A 1 165 ? 14.066 -6.200 -7.353 1.00 98.06 165 GLY A O 1
ATOM 1248 N N . VAL A 1 166 ? 11.868 -5.929 -7.683 1.00 98.06 166 VAL A N 1
ATOM 1249 C CA . VAL A 1 166 ? 11.740 -6.958 -8.720 1.00 98.06 166 VAL A CA 1
ATOM 1250 C C . VAL A 1 166 ? 10.942 -6.381 -9.878 1.00 98.06 166 VAL A C 1
ATOM 1252 O O . VAL A 1 166 ? 9.843 -5.884 -9.664 1.00 98.06 166 VAL A O 1
ATOM 1255 N N . ILE A 1 167 ? 11.472 -6.452 -11.094 1.00 98.19 167 ILE A N 1
ATOM 1256 C CA . ILE A 1 167 ? 10.835 -5.982 -12.324 1.00 98.19 167 ILE A CA 1
ATOM 1257 C C . ILE A 1 167 ? 10.554 -7.187 -13.217 1.00 98.19 167 ILE A C 1
ATOM 1259 O O . ILE A 1 167 ? 11.479 -7.899 -13.588 1.00 98.19 167 ILE A O 1
ATOM 1263 N N . LEU A 1 168 ? 9.298 -7.396 -13.595 1.00 97.50 168 LEU A N 1
ATOM 1264 C CA . LEU A 1 168 ? 8.878 -8.370 -14.596 1.00 97.50 168 LEU A CA 1
ATOM 1265 C C . LEU A 1 168 ? 8.662 -7.636 -15.917 1.00 97.50 168 LEU A C 1
ATOM 1267 O O . LEU A 1 168 ? 7.822 -6.734 -16.012 1.00 97.50 168 LEU A O 1
ATOM 1271 N N . LEU A 1 169 ? 9.406 -8.051 -16.935 1.00 97.12 169 LEU A N 1
ATOM 1272 C CA . LEU A 1 169 ? 9.338 -7.488 -18.272 1.00 97.12 169 LEU A CA 1
ATOM 1273 C C . LEU A 1 169 ? 8.533 -8.402 -19.193 1.00 97.12 169 LEU A C 1
ATOM 1275 O O . LEU A 1 169 ? 8.808 -9.595 -19.312 1.00 97.12 169 LEU A O 1
ATOM 1279 N N . TYR A 1 170 ? 7.581 -7.807 -19.902 1.00 97.06 170 TYR A N 1
ATOM 1280 C CA . TYR A 1 170 ? 6.818 -8.453 -20.957 1.00 97.06 170 TYR A CA 1
ATOM 1281 C C . TYR A 1 170 ? 7.036 -7.717 -22.277 1.00 97.06 170 TYR A C 1
ATOM 1283 O O . TYR A 1 170 ? 7.095 -6.484 -22.308 1.00 97.06 170 TYR A O 1
ATOM 1291 N N . ARG A 1 171 ? 7.107 -8.475 -23.370 1.00 96.75 171 ARG A N 1
ATOM 1292 C CA . ARG A 1 171 ? 7.144 -7.971 -24.744 1.00 96.75 171 ARG A CA 1
ATOM 1293 C C . ARG A 1 171 ? 6.082 -8.701 -25.554 1.00 96.75 171 ARG A C 1
ATOM 1295 O O . ARG A 1 171 ? 6.078 -9.925 -25.584 1.00 96.75 171 ARG A O 1
ATOM 1302 N N . ASP A 1 172 ? 5.186 -7.947 -26.181 1.00 96.38 172 ASP A N 1
ATOM 1303 C CA . ASP A 1 172 ? 4.094 -8.474 -27.007 1.00 96.38 172 ASP A CA 1
ATOM 1304 C C . ASP A 1 172 ? 3.270 -9.543 -26.255 1.00 96.38 172 ASP A C 1
ATOM 1306 O O . ASP A 1 172 ? 3.039 -10.648 -26.738 1.00 96.38 172 ASP A O 1
ATOM 1310 N N . ASP A 1 173 ? 2.889 -9.200 -25.016 1.00 95.38 173 ASP A N 1
ATOM 1311 C CA . ASP A 1 173 ? 2.168 -10.028 -24.030 1.00 95.38 173 ASP A CA 1
ATOM 1312 C C . ASP A 1 173 ? 2.886 -11.306 -23.562 1.00 95.38 173 ASP A C 1
ATOM 1314 O O . ASP A 1 173 ? 2.392 -12.018 -22.684 1.00 95.38 173 ASP A O 1
ATOM 1318 N N . GLN A 1 174 ? 4.094 -11.567 -24.059 1.00 96.06 174 GLN A N 1
ATOM 1319 C CA . GLN A 1 174 ? 4.938 -12.665 -23.606 1.00 96.06 174 GLN A CA 1
ATOM 1320 C C . GLN A 1 174 ? 5.862 -12.198 -22.486 1.00 96.06 174 GLN A C 1
ATOM 1322 O O . GLN A 1 174 ? 6.514 -11.159 -22.589 1.00 96.06 174 GLN A O 1
ATOM 1327 N N . PHE A 1 175 ? 5.923 -12.973 -21.402 1.00 95.69 175 PHE A N 1
ATOM 1328 C CA . PHE A 1 175 ? 6.936 -12.782 -20.368 1.00 95.69 175 PHE A CA 1
ATOM 1329 C C . PHE A 1 175 ? 8.323 -12.981 -20.982 1.00 95.69 175 PHE A C 1
ATOM 1331 O O . PHE A 1 175 ? 8.552 -13.976 -21.671 1.00 95.69 175 PHE A O 1
ATOM 1338 N N . LEU A 1 176 ? 9.221 -12.032 -20.735 1.00 93.06 176 LEU A N 1
ATOM 1339 C CA . LEU A 1 176 ? 10.571 -12.045 -21.278 1.00 93.06 176 LEU A CA 1
ATOM 1340 C C . LEU A 1 176 ? 11.593 -12.377 -20.195 1.00 93.06 176 LEU A C 1
ATOM 1342 O O . LEU A 1 176 ? 12.345 -13.333 -20.352 1.00 93.06 176 LEU A O 1
ATOM 1346 N N . ASP A 1 177 ? 11.617 -11.594 -19.114 1.00 94.00 177 ASP A N 1
ATOM 1347 C CA . ASP A 1 177 ? 12.634 -11.727 -18.072 1.00 94.00 177 ASP A CA 1
ATOM 1348 C C . ASP A 1 177 ? 12.209 -11.068 -16.750 1.00 94.00 177 ASP A C 1
ATOM 1350 O O . ASP A 1 177 ? 11.258 -10.276 -16.701 1.00 94.00 177 ASP A O 1
ATOM 1354 N N . THR A 1 178 ? 12.958 -11.373 -15.692 1.00 95.19 178 THR A N 1
ATOM 1355 C CA . THR A 1 178 ? 12.833 -10.769 -14.367 1.00 95.19 178 THR A CA 1
ATOM 1356 C C . THR A 1 178 ? 14.158 -10.143 -13.942 1.00 95.19 178 THR A C 1
ATOM 1358 O O . THR A 1 178 ? 15.183 -10.817 -13.882 1.00 95.19 178 THR A O 1
ATOM 1361 N N . TYR A 1 179 ? 14.123 -8.873 -13.545 1.00 95.19 179 TYR A N 1
ATOM 1362 C CA . TYR A 1 179 ? 15.282 -8.149 -13.030 1.00 95.19 179 TYR A CA 1
ATOM 1363 C C . TYR A 1 179 ? 15.123 -7.857 -11.547 1.00 95.19 179 TYR A C 1
ATOM 1365 O O . TYR A 1 179 ? 14.147 -7.236 -11.131 1.00 95.19 179 TYR A O 1
ATOM 1373 N N . THR A 1 180 ? 16.105 -8.269 -10.753 1.00 96.56 180 THR A N 1
ATOM 1374 C CA . THR A 1 180 ? 16.154 -7.966 -9.321 1.00 96.56 180 THR A CA 1
ATOM 1375 C C . THR A 1 180 ? 17.118 -6.815 -9.074 1.00 96.56 180 THR A C 1
ATOM 1377 O O . THR A 1 180 ? 18.273 -6.861 -9.492 1.00 96.56 180 THR A O 1
ATOM 1380 N N . VAL A 1 181 ? 16.656 -5.795 -8.357 1.00 97.69 181 VAL A N 1
ATOM 1381 C CA . VAL A 1 181 ? 17.463 -4.660 -7.910 1.00 97.69 181 VAL A CA 1
ATOM 1382 C C . VAL A 1 181 ? 17.635 -4.768 -6.402 1.00 97.69 181 VAL A C 1
ATOM 1384 O O . VAL A 1 181 ? 16.725 -4.439 -5.638 1.00 97.69 181 VAL A O 1
ATOM 1387 N N . SER A 1 182 ? 18.806 -5.242 -5.970 1.00 97.75 182 SER A N 1
ATOM 1388 C CA . SER A 1 182 ? 19.087 -5.373 -4.542 1.00 97.75 182 SER A CA 1
ATOM 1389 C C . SER A 1 182 ? 19.254 -4.013 -3.870 1.00 97.75 182 SER A C 1
ATOM 1391 O O . SER A 1 182 ? 19.956 -3.146 -4.395 1.00 97.75 182 SER A O 1
ATOM 1393 N N . TYR A 1 183 ? 18.693 -3.842 -2.668 1.00 97.88 183 TYR A N 1
ATOM 1394 C CA . TYR A 1 183 ? 18.922 -2.655 -1.837 1.00 97.88 183 TYR A CA 1
ATOM 1395 C C . TYR A 1 183 ? 20.417 -2.404 -1.618 1.00 97.88 183 TYR A C 1
ATOM 1397 O O . TYR A 1 183 ? 20.887 -1.267 -1.697 1.00 97.88 183 TYR A O 1
ATOM 1405 N N . LYS A 1 184 ? 21.182 -3.472 -1.359 1.00 97.50 184 LYS A N 1
ATOM 1406 C CA . LYS A 1 184 ? 22.621 -3.374 -1.103 1.00 97.50 184 LYS A CA 1
ATOM 1407 C C . LYS A 1 184 ? 23.369 -2.890 -2.341 1.00 97.50 184 LYS A C 1
ATOM 1409 O O . LYS A 1 184 ? 24.165 -1.960 -2.226 1.00 97.50 184 LYS A O 1
ATOM 1414 N N . ASP A 1 185 ? 23.089 -3.484 -3.498 1.00 97.25 185 ASP A N 1
ATOM 1415 C CA . ASP A 1 185 ? 23.763 -3.121 -4.744 1.00 97.25 185 ASP A CA 1
ATOM 1416 C C . ASP A 1 185 ? 23.380 -1.712 -5.197 1.00 97.25 185 A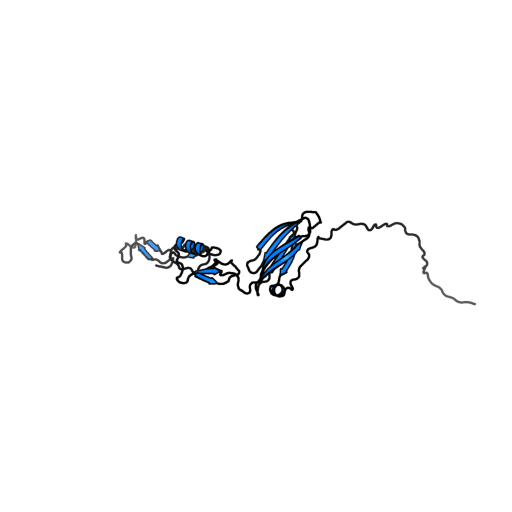SP A C 1
ATOM 1418 O O . ASP A 1 185 ? 24.243 -0.930 -5.593 1.00 97.25 185 ASP A O 1
ATOM 1422 N N . ALA A 1 186 ? 22.104 -1.338 -5.065 1.00 96.94 186 ALA A N 1
ATOM 1423 C CA . ALA A 1 186 ? 21.624 0.013 -5.355 1.00 96.94 186 ALA A CA 1
ATOM 1424 C C . ALA A 1 186 ? 22.321 1.054 -4.476 1.00 96.94 186 ALA A C 1
ATOM 1426 O O . ALA A 1 186 ? 22.799 2.072 -4.974 1.00 96.94 186 ALA A O 1
ATOM 1427 N N . LYS A 1 187 ? 22.468 0.766 -3.179 1.00 96.12 187 LYS A N 1
ATOM 1428 C CA . LYS A 1 187 ? 23.176 1.635 -2.232 1.00 96.12 187 LYS A CA 1
ATOM 1429 C C . LYS A 1 187 ? 24.676 1.746 -2.523 1.00 96.12 187 LYS A C 1
ATOM 1431 O O . LYS A 1 187 ? 25.283 2.759 -2.187 1.00 96.12 187 LYS A O 1
ATOM 1436 N N . GLN A 1 188 ? 25.276 0.715 -3.117 1.00 96.81 188 GLN A N 1
ATOM 1437 C CA . GLN A 1 188 ? 26.698 0.671 -3.477 1.00 96.81 188 GLN A CA 1
ATOM 1438 C C . GLN A 1 188 ? 26.981 1.150 -4.909 1.00 96.81 188 GLN A C 1
ATOM 1440 O O . GLN A 1 188 ? 28.144 1.329 -5.263 1.00 96.81 188 GLN A O 1
ATOM 1445 N N . GLY A 1 189 ? 25.946 1.372 -5.726 1.00 94.06 189 GLY A N 1
ATOM 1446 C CA . GLY A 1 189 ? 26.096 1.702 -7.143 1.00 94.06 189 GLY A CA 1
ATOM 1447 C C . GLY A 1 189 ? 26.582 0.526 -7.999 1.00 94.06 189 GLY A C 1
ATOM 1448 O O . GLY A 1 189 ? 27.196 0.745 -9.038 1.00 94.06 189 GLY A O 1
ATOM 1449 N N . THR A 1 190 ? 26.339 -0.714 -7.566 1.00 94.75 190 THR A N 1
ATOM 1450 C CA . THR A 1 190 ? 26.816 -1.955 -8.211 1.00 94.75 190 THR A CA 1
ATOM 1451 C C . THR A 1 190 ? 25.714 -2.743 -8.921 1.00 94.75 190 THR A C 1
ATOM 1453 O O . THR A 1 190 ? 25.947 -3.873 -9.358 1.00 94.75 190 THR A O 1
ATOM 1456 N N . VAL A 1 191 ? 24.517 -2.160 -9.051 1.00 94.38 191 VAL A N 1
ATOM 1457 C CA . VAL A 1 191 ? 23.385 -2.767 -9.768 1.00 94.38 191 VAL A CA 1
ATOM 1458 C C . VAL A 1 191 ? 23.786 -3.052 -11.210 1.00 94.38 191 VAL A C 1
ATOM 1460 O O . VAL A 1 191 ? 24.249 -2.166 -11.928 1.00 94.38 191 VAL A O 1
ATOM 1463 N N . GLN A 1 192 ? 23.587 -4.297 -11.636 1.00 87.00 192 GLN A N 1
ATOM 1464 C CA . GLN A 1 192 ? 23.815 -4.700 -13.017 1.00 87.00 192 GLN A CA 1
ATOM 1465 C C . GLN A 1 192 ? 22.670 -4.181 -13.888 1.00 87.00 192 GLN A C 1
ATOM 1467 O O . GLN A 1 192 ? 21.503 -4.454 -13.608 1.00 87.00 192 GLN A O 1
ATOM 1472 N N . ILE A 1 193 ? 23.006 -3.432 -14.938 1.00 82.19 193 ILE A N 1
ATOM 1473 C CA . ILE A 1 193 ? 22.026 -2.899 -15.886 1.00 82.19 193 ILE A CA 1
ATOM 1474 C C . ILE A 1 193 ? 21.947 -3.865 -17.077 1.00 82.19 193 ILE A C 1
ATOM 1476 O O . ILE A 1 193 ? 22.922 -3.979 -17.823 1.00 82.19 193 ILE A O 1
ATOM 1480 N N . PRO A 1 194 ? 20.826 -4.579 -17.262 1.00 75.25 194 PRO A N 1
ATOM 1481 C CA . PRO A 1 194 ? 20.650 -5.492 -18.380 1.00 75.25 194 PRO A CA 1
ATOM 1482 C C . PRO A 1 194 ? 20.405 -4.716 -19.680 1.00 75.25 194 PRO A C 1
ATOM 1484 O O . PRO A 1 194 ? 19.708 -3.698 -19.699 1.00 75.25 194 PRO A O 1
ATOM 1487 N N . VAL A 1 195 ? 20.933 -5.243 -20.784 1.00 72.69 195 VAL A N 1
ATOM 1488 C CA . VAL A 1 195 ? 20.545 -4.828 -22.136 1.00 72.69 195 VAL A CA 1
ATOM 1489 C C . VAL A 1 195 ? 19.584 -5.878 -22.674 1.00 72.69 195 VAL A C 1
ATOM 1491 O O . VAL A 1 195 ? 19.955 -7.041 -22.819 1.00 72.69 195 VAL A O 1
ATOM 1494 N N . VAL A 1 196 ? 18.335 -5.487 -22.933 1.00 77.69 196 VAL A N 1
ATOM 1495 C CA . VAL A 1 196 ? 17.318 -6.406 -23.451 1.00 77.69 196 VAL A CA 1
ATOM 1496 C C . VAL A 1 196 ? 17.268 -6.309 -24.967 1.00 77.69 196 VAL A C 1
ATOM 1498 O O . VAL A 1 196 ? 16.494 -5.531 -25.542 1.00 77.69 196 VAL A O 1
ATOM 1501 N N . ASP A 1 197 ? 18.102 -7.122 -25.603 1.00 74.38 197 ASP A N 1
ATOM 1502 C CA . ASP A 1 197 ? 18.267 -7.143 -27.051 1.00 74.38 197 ASP A CA 1
ATOM 1503 C C . ASP A 1 197 ? 16.982 -7.547 -27.800 1.00 74.38 197 ASP A C 1
ATOM 1505 O O . ASP A 1 197 ? 15.997 -8.075 -27.254 1.00 74.38 197 ASP A O 1
ATOM 1509 N N . ALA A 1 198 ? 16.976 -7.275 -29.105 1.00 62.38 198 ALA A N 1
ATOM 1510 C CA . ALA A 1 198 ? 16.053 -7.942 -30.008 1.00 62.38 198 ALA A CA 1
ATOM 1511 C C . ALA A 1 198 ? 16.345 -9.451 -29.949 1.00 62.38 198 ALA A C 1
ATOM 1513 O O . ALA A 1 198 ? 17.508 -9.856 -29.905 1.00 62.38 198 ALA A O 1
ATOM 1514 N N . LEU A 1 199 ? 15.307 -10.297 -29.963 1.00 51.75 199 LEU A N 1
ATOM 1515 C CA . LEU A 1 199 ? 15.535 -11.722 -30.216 1.00 51.75 199 LEU A CA 1
ATOM 1516 C C . LEU A 1 199 ? 16.336 -11.827 -31.522 1.00 51.75 199 LEU A C 1
ATOM 1518 O O . LEU A 1 199 ? 16.010 -11.091 -32.461 1.00 51.75 199 LEU A O 1
ATOM 1522 N N . PRO A 1 200 ? 17.358 -12.701 -31.615 1.00 42.34 200 PRO A N 1
ATOM 1523 C CA . PRO A 1 200 ? 18.065 -12.877 -32.869 1.00 42.34 200 PRO A CA 1
ATOM 1524 C C . PRO A 1 200 ? 17.021 -13.181 -33.937 1.00 42.34 200 PRO A C 1
ATOM 1526 O O . PRO A 1 200 ? 16.227 -14.122 -33.818 1.00 42.34 200 PRO A O 1
ATOM 1529 N N . SER A 1 201 ? 16.983 -12.335 -34.962 1.00 36.38 201 SER A N 1
ATOM 1530 C CA . SER A 1 201 ? 16.201 -12.617 -36.147 1.00 36.38 201 SER A CA 1
ATOM 1531 C C . SER A 1 201 ? 16.725 -13.947 -36.673 1.00 36.38 201 SER A C 1
ATOM 1533 O O . SER A 1 201 ? 17.878 -14.054 -37.080 1.00 36.38 201 SER A O 1
ATOM 1535 N N . LYS A 1 202 ? 15.898 -14.996 -36.639 1.00 42.50 202 LYS A N 1
ATOM 1536 C CA . LYS A 1 202 ? 16.137 -16.158 -37.494 1.00 42.50 202 LYS A CA 1
ATOM 1537 C C . LYS A 1 202 ? 15.967 -15.680 -38.938 1.00 42.50 202 LYS A C 1
ATOM 1539 O O . LYS A 1 202 ? 14.888 -15.797 -39.509 1.00 42.50 202 LYS A O 1
ATOM 1544 N N . GLN A 1 203 ? 17.005 -15.057 -39.490 1.00 33.69 203 GLN A N 1
ATOM 1545 C CA . GLN A 1 203 ? 17.189 -14.944 -40.929 1.00 33.69 203 GLN A CA 1
ATOM 1546 C C . GLN A 1 203 ? 17.492 -16.344 -41.477 1.00 33.69 203 GLN A C 1
ATOM 1548 O O . GLN A 1 203 ? 18.092 -17.176 -40.798 1.00 33.69 203 GLN A O 1
ATOM 1553 N N . GLY A 1 204 ? 16.914 -16.612 -42.645 1.00 32.84 204 GLY A N 1
ATOM 1554 C CA . GLY A 1 204 ? 16.628 -17.934 -43.183 1.00 32.84 204 GLY A CA 1
ATOM 1555 C C . GLY A 1 204 ? 17.827 -18.803 -43.558 1.00 32.84 204 GLY A C 1
ATOM 1556 O O . GLY A 1 204 ? 18.978 -18.383 -43.576 1.00 32.84 204 GLY A O 1
ATOM 1557 N N . GLN A 1 205 ? 17.467 -20.054 -43.829 1.00 39.28 205 GLN A N 1
ATOM 1558 C CA . GLN A 1 205 ? 18.279 -21.190 -44.252 1.00 39.28 205 GLN A CA 1
ATOM 1559 C C . GLN A 1 205 ? 18.959 -20.958 -45.609 1.00 39.28 205 GLN A C 1
ATOM 1561 O O . GLN A 1 205 ? 18.302 -20.444 -46.502 1.00 39.28 205 GLN A O 1
ATOM 1566 N N . GLU A 1 206 ? 20.192 -21.451 -45.771 1.00 33.81 206 GLU A N 1
ATOM 1567 C CA . GLU A 1 206 ? 20.658 -22.223 -46.941 1.00 33.81 206 GLU A CA 1
ATOM 1568 C C . GLU A 1 206 ? 22.107 -22.689 -46.696 1.00 33.81 206 GLU A C 1
ATOM 1570 O O . GLU A 1 206 ? 23.059 -21.919 -46.774 1.00 33.81 206 GLU A O 1
ATOM 1575 N N . ILE A 1 207 ? 22.286 -23.969 -46.360 1.00 34.38 207 ILE A N 1
ATOM 1576 C CA . ILE A 1 207 ? 23.452 -24.710 -46.847 1.00 34.38 207 ILE A CA 1
ATOM 1577 C C . ILE A 1 207 ? 22.848 -25.732 -47.797 1.00 34.38 207 ILE A C 1
ATOM 1579 O O . ILE A 1 207 ? 22.209 -26.693 -47.363 1.00 34.38 207 ILE A O 1
ATOM 1583 N N . GLU A 1 208 ? 22.963 -25.439 -49.088 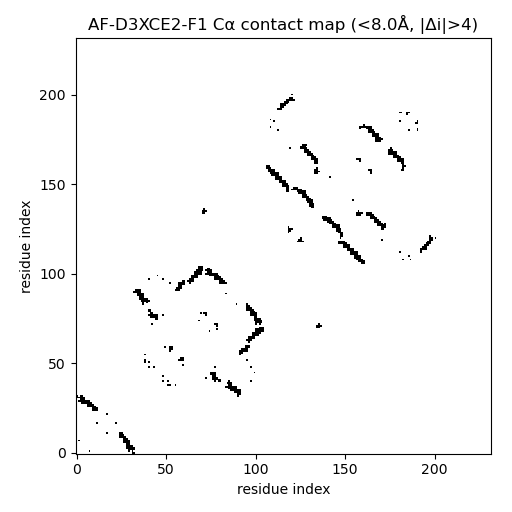1.00 36.66 208 GLU A N 1
ATOM 1584 C CA . GLU A 1 208 ? 22.647 -26.351 -50.176 1.00 36.66 208 GLU A CA 1
ATOM 1585 C C . GLU A 1 208 ? 23.452 -27.639 -49.983 1.00 36.66 208 GLU A C 1
ATOM 1587 O O . GLU A 1 208 ? 24.676 -27.674 -50.101 1.00 36.66 208 GLU A O 1
ATOM 1592 N N . GLY A 1 209 ? 22.751 -28.717 -49.640 1.00 33.53 209 GLY A N 1
ATOM 1593 C CA . GLY A 1 209 ? 23.266 -30.065 -49.795 1.00 33.53 209 GLY A CA 1
ATOM 1594 C C . GLY A 1 209 ? 23.122 -30.477 -51.253 1.00 33.53 209 GLY A C 1
ATOM 1595 O O . GLY A 1 209 ? 22.171 -31.179 -51.595 1.00 33.53 209 GLY A O 1
ATOM 1596 N N . GLU A 1 210 ? 24.050 -30.055 -52.110 1.00 35.22 210 GLU A N 1
ATOM 1597 C CA . GLU A 1 210 ? 24.242 -30.701 -53.407 1.00 35.22 210 GLU A CA 1
ATOM 1598 C C . GLU A 1 210 ? 24.905 -32.064 -53.184 1.00 35.22 210 GLU A C 1
ATOM 1600 O O . GLU A 1 210 ? 26.114 -32.206 -53.017 1.00 35.22 210 GLU A O 1
ATOM 1605 N N . ASN A 1 211 ? 24.061 -33.091 -53.151 1.00 33.31 211 ASN A N 1
ATOM 1606 C CA . ASN A 1 211 ? 24.453 -34.479 -53.313 1.00 33.31 211 ASN A CA 1
ATOM 1607 C C . ASN A 1 211 ? 24.394 -34.824 -54.807 1.00 33.31 211 ASN A C 1
ATOM 1609 O O . ASN A 1 211 ? 23.315 -35.118 -55.324 1.00 33.31 211 ASN A O 1
ATOM 1613 N N . GLN A 1 212 ? 25.539 -34.811 -55.492 1.00 33.69 212 GLN A N 1
ATOM 1614 C CA . GLN A 1 212 ? 25.727 -35.528 -56.754 1.00 33.69 212 GLN A CA 1
ATOM 1615 C C . GLN A 1 212 ? 27.135 -36.129 -56.832 1.00 33.69 212 GLN A C 1
ATOM 1617 O O . GLN A 1 212 ? 28.131 -35.428 -56.697 1.00 33.69 212 GLN A O 1
ATOM 1622 N N . GLY A 1 213 ? 27.184 -37.426 -57.146 1.00 31.70 213 GLY A N 1
ATOM 1623 C CA . GLY A 1 213 ? 28.254 -37.994 -57.966 1.00 31.70 213 GLY A CA 1
ATOM 1624 C C . GLY A 1 213 ? 29.424 -38.629 -57.226 1.00 31.70 213 GLY A C 1
ATOM 1625 O O . GLY A 1 213 ? 30.491 -38.043 -57.108 1.00 31.70 213 GLY A O 1
ATOM 1626 N N . GLN A 1 214 ? 29.242 -39.888 -56.827 1.00 32.03 214 GLN A N 1
ATOM 1627 C CA . GLN A 1 214 ? 30.332 -40.838 -56.609 1.00 32.03 214 GLN A CA 1
ATOM 1628 C C . GLN A 1 214 ? 31.166 -40.999 -57.894 1.00 32.03 214 GLN A C 1
ATOM 1630 O O . GLN A 1 214 ? 30.604 -41.257 -58.957 1.00 32.03 214 GLN A O 1
ATOM 1635 N N . SER A 1 215 ? 32.494 -40.957 -57.772 1.00 32.69 215 SER A N 1
ATOM 1636 C CA . SER A 1 215 ? 33.418 -41.621 -58.695 1.00 32.69 215 SER A CA 1
ATOM 1637 C C . SER A 1 215 ? 34.402 -42.465 -57.884 1.00 32.69 215 SER A C 1
ATOM 1639 O O . SER A 1 215 ? 35.167 -41.912 -57.100 1.00 32.69 215 SER A O 1
ATOM 1641 N N . GLU A 1 216 ? 34.278 -43.784 -58.075 1.00 35.22 216 GLU A N 1
ATOM 1642 C CA . GLU A 1 216 ? 35.334 -44.811 -58.187 1.00 35.22 216 GLU A CA 1
ATOM 1643 C C . GLU A 1 216 ? 36.399 -44.849 -57.065 1.00 35.22 216 GLU A C 1
ATOM 1645 O O . GLU A 1 216 ? 37.137 -43.904 -56.842 1.00 35.22 216 GLU A O 1
ATOM 1650 N N . GLY A 1 217 ? 36.561 -45.903 -56.263 1.00 30.20 217 GLY A N 1
ATOM 1651 C CA . GLY A 1 217 ? 36.444 -47.323 -56.570 1.00 30.20 217 GLY A CA 1
ATOM 1652 C C . GLY A 1 217 ? 37.845 -47.892 -56.784 1.00 30.20 217 GLY A C 1
ATOM 1653 O O . GLY A 1 217 ? 38.347 -47.818 -57.890 1.00 30.20 217 GLY A O 1
ATOM 1654 N N . GLU A 1 218 ? 38.446 -48.482 -55.749 1.00 31.12 218 GLU A N 1
ATOM 1655 C CA . GLU A 1 218 ? 39.414 -49.572 -55.915 1.00 31.12 218 GLU A CA 1
ATOM 1656 C C . GLU A 1 218 ? 39.406 -50.455 -54.657 1.00 31.12 218 GLU A C 1
ATOM 1658 O O . GLU A 1 218 ? 39.708 -50.034 -53.539 1.00 31.12 218 GLU A O 1
ATOM 1663 N N . TRP A 1 219 ? 38.935 -51.683 -54.865 1.00 31.88 219 TRP A N 1
ATOM 1664 C CA . TRP A 1 219 ? 38.906 -52.808 -53.940 1.00 31.88 219 TRP A CA 1
ATOM 1665 C C . TRP A 1 219 ? 40.020 -53.766 -54.366 1.00 31.88 219 TRP A C 1
ATOM 1667 O O . TRP A 1 219 ? 39.978 -54.244 -55.493 1.00 31.88 219 TRP A O 1
ATOM 1677 N N . GLU A 1 220 ? 40.907 -54.165 -53.455 1.00 32.25 220 GLU A N 1
ATOM 1678 C CA . GLU A 1 220 ? 41.536 -55.489 -53.512 1.00 32.25 220 GLU A CA 1
ATOM 1679 C C . GLU A 1 220 ? 41.609 -56.072 -52.098 1.00 32.25 220 GLU A C 1
ATOM 1681 O O . GLU A 1 220 ? 42.136 -55.467 -51.166 1.00 32.25 220 GLU A O 1
ATOM 1686 N N . GLY A 1 221 ? 41.019 -57.254 -51.923 1.00 33.56 221 GLY A N 1
ATOM 1687 C CA . GLY A 1 221 ? 40.943 -57.934 -50.635 1.00 33.56 221 GLY A CA 1
ATOM 1688 C C . GLY A 1 221 ? 40.151 -59.232 -50.713 1.00 33.56 221 GLY A C 1
ATOM 1689 O O . GLY A 1 221 ? 39.161 -59.402 -50.006 1.00 33.56 221 GLY A O 1
ATOM 1690 N N . GLN A 1 222 ? 40.566 -60.140 -51.597 1.00 39.50 222 GLN A N 1
ATOM 1691 C CA . GLN A 1 222 ? 39.986 -61.473 -51.746 1.00 39.50 222 GLN A CA 1
ATOM 1692 C C . GLN A 1 222 ? 40.699 -62.457 -50.798 1.00 39.50 222 GLN A C 1
ATOM 1694 O O . GLN A 1 222 ? 41.925 -62.555 -50.795 1.00 39.50 222 GLN A O 1
ATOM 1699 N N . LYS A 1 223 ? 39.927 -63.177 -49.973 1.00 36.59 223 LYS A N 1
ATOM 1700 C CA . LYS A 1 223 ? 40.384 -64.307 -49.148 1.00 36.59 223 LYS A CA 1
ATOM 1701 C C . LYS A 1 223 ? 39.768 -65.608 -49.659 1.00 36.59 223 LYS A C 1
ATOM 1703 O O . LYS A 1 223 ? 38.569 -65.775 -49.506 1.00 36.59 223 LYS A O 1
ATOM 1708 N N . GLU A 1 224 ? 40.616 -66.529 -50.102 1.00 38.03 224 GLU A N 1
ATOM 1709 C CA . GLU A 1 224 ? 40.544 -68.002 -49.990 1.00 38.03 224 GLU A CA 1
ATOM 1710 C C . GLU A 1 224 ? 42.026 -68.458 -50.060 1.00 38.03 224 GLU A C 1
ATOM 1712 O O . GLU A 1 224 ? 42.814 -67.813 -50.737 1.00 38.03 224 GLU A O 1
ATOM 1717 N N . GLY A 1 225 ? 42.599 -69.448 -49.374 1.00 33.75 225 GLY A N 1
ATOM 1718 C CA . GLY A 1 225 ? 42.082 -70.596 -48.648 1.00 33.75 225 GLY A CA 1
ATOM 1719 C C . GLY A 1 225 ? 42.841 -71.871 -49.075 1.00 33.75 225 GLY A C 1
ATOM 1720 O O . GLY A 1 225 ? 42.331 -72.597 -49.910 1.00 33.75 225 GLY A O 1
ATOM 1721 N N . GLY A 1 226 ? 44.007 -72.174 -48.471 1.00 32.91 226 GLY A N 1
ATOM 1722 C CA . GLY A 1 226 ? 44.500 -73.556 -48.233 1.00 32.91 226 GLY A CA 1
ATOM 1723 C C . GLY A 1 226 ? 45.531 -74.229 -49.181 1.00 32.91 226 GLY A C 1
ATOM 1724 O O . GLY A 1 226 ? 45.441 -74.109 -50.394 1.00 32.91 226 GLY A O 1
ATOM 1725 N N . GLY A 1 227 ? 46.439 -75.034 -48.579 1.00 35.62 227 GLY A N 1
ATOM 1726 C CA . GLY A 1 227 ? 47.223 -76.151 -49.185 1.00 35.62 227 GLY A CA 1
ATOM 1727 C C . GLY A 1 227 ? 48.709 -75.852 -49.490 1.00 35.62 227 GLY A C 1
ATOM 1728 O O . GLY A 1 227 ? 48.969 -75.080 -50.396 1.00 35.62 227 GLY A O 1
ATOM 1729 N N . ILE A 1 228 ? 49.716 -76.226 -48.676 1.00 39.31 228 ILE A N 1
ATOM 1730 C CA . ILE A 1 228 ? 50.437 -77.525 -48.482 1.00 39.31 228 ILE A CA 1
ATOM 1731 C C . ILE A 1 228 ? 51.369 -77.958 -49.649 1.00 39.31 228 ILE A C 1
ATOM 1733 O O . ILE A 1 228 ? 50.886 -78.187 -50.748 1.00 39.31 228 ILE A O 1
ATOM 1737 N N . GLY A 1 229 ? 52.653 -78.221 -49.316 1.00 36.09 229 GLY A N 1
ATOM 1738 C CA . GLY A 1 229 ? 53.611 -79.136 -49.999 1.00 36.09 229 GLY A CA 1
ATOM 1739 C C . GLY A 1 229 ? 54.615 -78.458 -50.949 1.00 36.09 229 GLY A C 1
ATOM 1740 O O . GLY A 1 229 ? 54.191 -77.811 -51.894 1.00 36.09 229 GLY A O 1
ATOM 1741 N N . SER A 1 230 ? 55.922 -78.360 -50.653 1.00 42.69 230 SER A N 1
ATOM 1742 C CA . SER A 1 230 ? 57.008 -79.365 -50.803 1.00 42.69 230 SER A CA 1
ATOM 1743 C C . SER A 1 230 ? 57.205 -79.892 -52.234 1.00 42.69 230 SER A C 1
ATOM 1745 O O . SER A 1 230 ? 56.423 -80.732 -52.660 1.00 42.69 230 SER A O 1
ATOM 1747 N N . ASP A 1 231 ? 58.236 -79.423 -52.947 1.00 43.16 231 ASP A N 1
ATOM 1748 C CA . ASP A 1 231 ? 59.400 -80.220 -53.393 1.00 43.16 231 ASP A CA 1
ATOM 1749 C C . ASP A 1 231 ? 60.304 -79.441 -54.376 1.00 43.16 231 ASP A C 1
ATOM 1751 O O . ASP A 1 231 ? 59.825 -78.587 -55.121 1.00 43.16 231 ASP A O 1
ATOM 1755 N N . GLU A 1 232 ? 61.593 -79.811 -54.310 1.00 40.56 232 GLU A N 1
ATOM 1756 C CA . GLU A 1 232 ? 62.758 -79.570 -55.200 1.00 40.56 232 GLU A CA 1
ATOM 1757 C C . GLU A 1 232 ? 63.361 -78.161 -55.365 1.00 40.56 232 GLU A C 1
ATOM 1759 O O . GLU A 1 232 ? 62.790 -77.278 -56.041 1.00 40.56 232 GLU A O 1
#

pLDDT: mean 85.92, std 21.34, range [30.2, 98.5]

Sequence (232 aa):
EAEPGTVVGTTPASGEKVDPRNASVKLLVSKGRETFGMPNLVGTTKEEAIAKIEASGLKLAKDGIIEESSYEQPAGRVFKQQPFEPNDPVAKGSEVRIYVSSGYPPEALHYTFPLIVAPQVDGKTSTIRIVYTDATGENKEWGTQKITSTQILNVELVLAPNKDGVILLYRDDQFLDTYTVSYKDAKQGTVQIPVVDALPSKQGQEIEGENQGQSEGEWEGQKEGGGIGSDE

Radius of gyration: 39.58 Å; Cα contacts (8 Å, |Δi|>4): 432; chains: 1; bounding 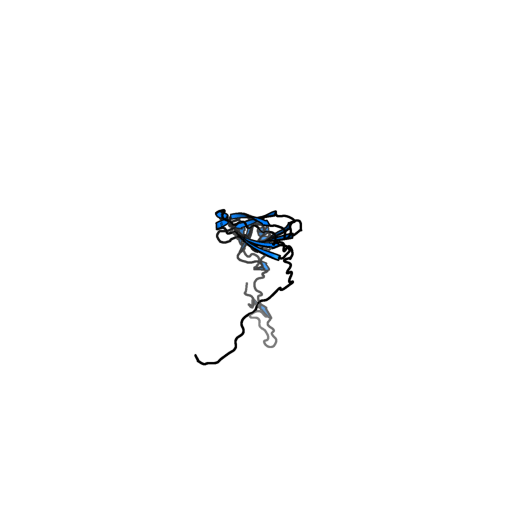box: 116×95×99 Å

=== Feature glossary ===
The record interleaves many kinds of information about one protein. Here is each kind framed as the question it answers.

Q: What known structures does this most resemble?
A: Structural nearest neighbors (via Foldseek easy-search vs the PDB). Reported per hit: target PDB id, E-value, and alignment TM-score. A TM-score above ~0.5 is the conventional threshold for 'same fold'.

Q: Where is each backbone atom in 3D?
A: The mmCIF table is the protein's shape written out atom by atom. For each backbone N, Cα, C, and carbonyl O, it records an (x, y, z) coordinate triple in Å plus the residue type, chain letter, and residue number.

Q: What are the backbone torsion angles?
A: The φ/ψ torsion pair specifies the backbone conformation at each residue. φ rotates about the N–Cα bond, ψ about the Cα–C bond. Steric clashes forbid most of the (φ, ψ) plane — the allowed regions (α-helix basin, β-sheet basin, left-handed helix) are the Ramachandran-allowed regions.

Q: Which residues are buried vs exposed?
A: Solvent-accessible surface area (SASA) is the area in Å² traced out by the centre of a 1.4 Å probe sphere (a water molecule) rolled over the protein's van der Waals surface (Shrake–Rupley / Lee–Richards construction). Buried residues have near-zero SASA; fully exposed residues can exceed 200 Å². The total SASA scales roughly with the number of surface residues.

Q: How confident is the AlphaFold model at each residue?
A: pLDDT is the predicted lDDT-Cα score: AlphaFold's confidence that the local environment of each residue (all inter-atomic distances within 15 Å) is correctly placed. It is a per-residue number between 0 and 100, with higher meaning more reliable.

Q: What does the local fold look like, residue by residue?
A: 3Di is Foldseek's structural alphabet. Each residue is assigned one of twenty discrete states based on how its Cα sits relative to its spatial (not sequential) neighbors. Aligning 3Di strings finds structural homologs roughly as well as full 3D superposition, but orders of magnitude faster.

Q: How big and how compact is the whole molecule?
A: Radius of gyration (Rg) is the root-mean-square distance of Cα atoms from their centroid — a single number for overall size and compactness. A globular domain of N residues has Rg ≈ 2.2·N^0.38 Å; an extended or disordered chain has a much larger Rg. The Cα contact count is the number of residue pairs whose Cα atoms are within 8 Å and are more than four positions apart in sequence — a standard proxy for tertiary packing density. The bounding box is the smallest axis-aligned box enclosing all Cα atoms.

Q: Which residues are in helices, strands, or loops?
A: DSSP 8-state secondary structure assigns each residue one of H (α-helix), G (3₁₀-helix), I (π-helix), E (extended β-strand), B (isolated β-bridge), T (hydrogen-bonded turn), S (bend), or '-' (coil). The assignment is computed from backbone hydrogen-bond geometry via the Kabsch–Sander algorithm.

Q: How mobile is each atom in the crystal?
A: Crystallographic B-factors measure how much each atom's electron density is smeared out, in Å². They rise in mobile loops and surface residues and fall in the buried interior. In AlphaFold models this column is repurposed to hold pLDDT instead.

Q: What if only a Cα trace is available?
A: P-SEA three-state annotation labels each residue as helix, strand, or coil based purely on the geometry of the Cα trace. It serves as a fallback when the full backbone (and thus DSSP) is unavailable.

Q: What family and function is it annotated with?
A: Database cross-references. InterPro integrates a dozen domain/family signature databases into unified entries with residue-range hits. GO terms attach function/process/location labels with evidence codes. CATH codes position the fold in a four-level structural taxonomy. Organism is the NCBI-taxonomy species name.

Q: Are the domains correctly placed relative to each other?
A: Predicted Aligned Error (PAE) is an AlphaFold confidence matrix: entry (i, j) is the expected error in the position of residue j, in ångströms, when the prediction is superimposed on the true structure at residue i. Low PAE within a block of residues means that block is internally rigid and well-predicted; high PAE between two blocks means their relative placement is uncertain even if each block individually is confident.

Q: What do the diagnostic plots show?
A: Three diagnostic plots accompany the record. The Cα contact map visualizes the tertiary structure as a 2D adjacency matrix (8 Å cutoff, sequence-local contacts suppressed). The Ramachandran plot shows the distribution of backbone (φ, ψ) torsions, with points in the α and β basins reflecting secondary structure content. The PAE plot shows AlphaFold's inter-residue confidence as a color matrix.

Q: What is the amino-acid chain?
A: Primary structure: the covalent order of the twenty standard amino acids along the backbone. Two proteins with the same sequence will (almost always) fold to the same structure; two with 30% identity often share a fold but not the details.

Q: What do the rendered images show?
A: The six renders are orthographic views along the three Cartesian axes in both directions. Representation (cartoon, sticks, or surface) and color scheme (sequence-rainbow or by-chain) vary across proteins so the training set covers all the common visualization conventions.